Protein AF-A0A0F9CY94-F1 (afdb_monomer_lite)

Secondary structure (DSSP, 8-state):
-EEESSHHHIIIIIIHHHHHHHHHTT--EEEE--TTS---EEEETTS-EEEEEESTTGGGTSSS-BSEEEETTGGGS-HHHHHHHHTTB--GGGTT--EEEE-----BTTSHHHHH--SSEEEEEEEEETTEEEEEEEEE----GGG-TT--HHHHHHHHHHS-HHHHHHHHH---B---S-S-S-TT--HHHHEE-PPPPSSPEEEEEE--SS--EEEEEEEEE-TT--EEEEEEEEEE-SS--HHHHHHHHHHHHHHHSHHHHHT--------PPP-----PPP---------------------EEEEE---------

InterPro domains:
  IPR027417 P-loop containing nucleoside triphosphate hydrolase [G3DSA:3.40.50.300] (1-176)
  IPR035412 Phage terminase large subunit, N-terminal [PF04466] (41-162)

Foldseek 3Di:
DEEEADDVVCCVPPQVVVVVVCVVVVADWDFDDDPVRGRQWIAHPVRDIDGYDYCPCVVVPLPAADLEYEYEQCQVPDVVSVVSNLVRQDDPVNVVRRDYYYHHQQEACPGPVCVVDVDFAKDWDWDQDPNDTDIDIDGHDADFPVNDPPDDPVNLVVLPVPDDPQSSCSRGVVHHHDDPPDDVVPPVDDCVVWKDQDDDDLEDKDWDWDDDQAKTKIWIWDWDADPVRFIWIFTNDMDIDGNDDPVVVVVVVVVCCCVVPVSSVVSDDPPPPPDPDDDDDDDDDDDDDDDDDDDDDDDDDDDDDDMGTIDGDGDDDDDDD

Organism: NCBI:txid412755

Structure (mmCIF, N/CA/C/O backbone):
data_AF-A0A0F9CY94-F1
#
_entry.id   AF-A0A0F9CY94-F1
#
loop_
_atom_site.group_PDB
_atom_site.id
_atom_site.type_symbol
_atom_site.label_atom_id
_atom_site.label_alt_id
_atom_site.label_comp_id
_atom_site.label_asym_id
_atom_site.label_entity_id
_atom_site.label_seq_id
_atom_site.pdbx_PDB_ins_code
_atom_site.Cartn_x
_atom_site.Cartn_y
_atom_site.Cartn_z
_atom_site.occupancy
_atom_site.B_iso_or_equiv
_atom_site.auth_seq_id
_atom_site.auth_comp_id
_atom_site.auth_asym_id
_atom_site.auth_atom_id
_atom_site.pdbx_PDB_model_num
ATOM 1 N N . ILE A 1 1 ? -14.244 -3.338 11.186 1.00 95.25 1 ILE A N 1
ATOM 2 C CA . ILE A 1 1 ? -13.917 -3.926 9.861 1.00 95.25 1 ILE A CA 1
ATOM 3 C C . ILE A 1 1 ? -12.404 -3.971 9.702 1.00 95.25 1 ILE A C 1
ATOM 5 O O . ILE A 1 1 ? -11.751 -3.025 10.122 1.00 95.25 1 ILE A O 1
ATOM 9 N N . ILE A 1 2 ? -11.859 -5.057 9.162 1.00 96.81 2 ILE A N 1
ATOM 10 C CA . ILE A 1 2 ? -10.428 -5.241 8.890 1.00 96.81 2 ILE A CA 1
ATOM 11 C C . ILE A 1 2 ? -10.254 -5.377 7.377 1.00 96.81 2 ILE A C 1
ATOM 13 O O . ILE A 1 2 ? -11.030 -6.080 6.725 1.00 96.81 2 ILE A O 1
ATOM 17 N N . LEU A 1 3 ? -9.289 -4.645 6.826 1.00 96.00 3 LEU A N 1
ATOM 18 C CA . LEU A 1 3 ? -9.125 -4.439 5.392 1.00 96.00 3 LEU A CA 1
ATOM 19 C C . LEU A 1 3 ? -7.683 -4.683 4.955 1.00 96.00 3 LEU A C 1
ATOM 21 O O . LEU A 1 3 ? -6.759 -4.259 5.642 1.00 96.00 3 LEU A O 1
ATOM 25 N N . ARG A 1 4 ? -7.511 -5.293 3.780 1.00 95.38 4 ARG A N 1
ATOM 26 C CA . ARG A 1 4 ? -6.229 -5.416 3.061 1.00 95.38 4 ARG A CA 1
ATOM 27 C C . ARG A 1 4 ? -6.485 -5.396 1.552 1.00 95.38 4 ARG A C 1
ATOM 29 O O . ARG A 1 4 ? -7.614 -5.626 1.114 1.00 95.38 4 ARG A O 1
ATOM 36 N N . ARG A 1 5 ? -5.457 -5.149 0.734 1.00 94.06 5 ARG A N 1
ATOM 37 C CA . ARG A 1 5 ? -5.646 -4.904 -0.706 1.00 94.06 5 ARG A CA 1
ATOM 38 C C . ARG A 1 5 ? -6.326 -6.022 -1.487 1.00 94.06 5 ARG A C 1
ATOM 40 O O . ARG A 1 5 ? -7.024 -5.765 -2.464 1.00 94.06 5 ARG A O 1
ATOM 47 N N . SER A 1 6 ? -6.124 -7.271 -1.092 1.00 93.69 6 SER A N 1
ATOM 48 C CA . SER A 1 6 ? -6.718 -8.422 -1.771 1.00 93.69 6 SER A CA 1
ATOM 49 C C . SER A 1 6 ? -7.053 -9.525 -0.785 1.00 93.69 6 SER A C 1
ATOM 51 O O . SER A 1 6 ? -6.271 -9.734 0.143 1.00 93.69 6 SER A O 1
ATOM 53 N N . LEU A 1 7 ? -8.121 -10.275 -1.053 1.00 92.12 7 LEU A N 1
ATOM 54 C CA . LEU A 1 7 ? -8.547 -11.400 -0.215 1.00 92.12 7 LEU A CA 1
ATOM 55 C C . LEU A 1 7 ? -7.449 -12.448 0.035 1.00 92.12 7 LEU A C 1
ATOM 57 O O . LEU A 1 7 ? -7.224 -12.744 1.202 1.00 92.12 7 LEU A O 1
ATOM 61 N N . PRO A 1 8 ? -6.682 -12.936 -0.966 1.00 93.69 8 PRO A N 1
ATOM 62 C CA . PRO A 1 8 ? -5.626 -13.918 -0.696 1.00 93.69 8 PRO A CA 1
ATOM 63 C C . PRO A 1 8 ? -4.589 -13.408 0.311 1.00 93.69 8 PRO A C 1
ATOM 65 O O . PRO A 1 8 ? -4.299 -14.067 1.300 1.00 93.69 8 PRO A O 1
ATOM 68 N N . LYS A 1 9 ? -4.115 -12.167 0.126 1.00 93.88 9 LYS A N 1
ATOM 69 C CA . LYS A 1 9 ? -3.213 -11.530 1.093 1.00 93.88 9 LYS A CA 1
ATOM 70 C C . LYS A 1 9 ? -3.855 -11.404 2.477 1.00 93.88 9 LYS A C 1
ATOM 72 O O . LYS A 1 9 ? -3.163 -11.600 3.458 1.00 93.88 9 LYS A O 1
ATOM 77 N N . LEU A 1 10 ? -5.140 -11.046 2.561 1.00 94.38 10 LEU A N 1
ATOM 78 C CA . LEU A 1 10 ? -5.852 -10.914 3.835 1.00 94.38 10 LEU A CA 1
ATOM 79 C C . LEU A 1 10 ? -5.901 -12.242 4.597 1.00 94.38 10 LEU A C 1
ATOM 81 O O . LEU A 1 10 ? -5.603 -12.249 5.790 1.00 94.38 10 LEU A O 1
ATOM 85 N N . HIS A 1 11 ? -6.220 -13.333 3.898 1.00 94.19 11 HIS A N 1
ATOM 86 C CA . HIS A 1 11 ? -6.274 -14.680 4.459 1.00 94.19 11 HIS A CA 1
ATOM 87 C C . HIS A 1 11 ? -4.897 -15.120 4.970 1.00 94.19 11 HIS A C 1
ATOM 89 O O . HIS A 1 11 ? -4.758 -15.492 6.134 1.00 94.19 11 HIS A O 1
ATOM 95 N N . ASP A 1 12 ? -3.863 -15.009 4.130 1.00 92.62 12 ASP A N 1
ATOM 96 C CA . ASP A 1 12 ? -2.538 -15.572 4.412 1.00 92.62 12 ASP A CA 1
ATOM 97 C C . ASP A 1 12 ? -1.808 -14.879 5.573 1.00 92.62 12 ASP A C 1
ATOM 99 O O . ASP A 1 12 ? -1.014 -15.517 6.280 1.00 92.62 12 ASP A O 1
ATOM 103 N N . SER A 1 13 ? -2.076 -13.588 5.791 1.00 92.75 13 SER A N 1
ATOM 104 C CA . SER A 1 13 ? -1.417 -12.792 6.828 1.00 92.75 13 SER A CA 1
ATOM 105 C C . SER A 1 13 ? -2.340 -12.437 7.990 1.00 92.75 13 SER A C 1
ATOM 107 O O . SER A 1 13 ? -2.139 -12.906 9.104 1.00 92.75 13 SER A O 1
ATOM 109 N N . THR A 1 14 ? -3.333 -11.582 7.763 1.00 95.00 14 THR A N 1
ATOM 110 C CA . THR A 1 14 ? -4.007 -10.851 8.838 1.00 95.00 14 THR A CA 1
ATOM 111 C C . THR A 1 14 ? -5.088 -11.706 9.470 1.00 95.00 14 THR A C 1
ATOM 113 O O . THR A 1 14 ? -5.137 -11.822 10.687 1.00 95.00 14 THR A O 1
ATOM 116 N N . GLU A 1 15 ? -5.949 -12.308 8.651 1.00 94.94 15 GLU A N 1
ATOM 117 C CA . GLU A 1 15 ? -7.097 -13.086 9.114 1.00 94.94 15 GLU A CA 1
ATOM 118 C C . GLU A 1 15 ? -6.647 -14.384 9.783 1.00 94.94 15 GLU A C 1
ATOM 120 O O . GLU A 1 15 ? -7.054 -14.644 10.911 1.00 94.94 15 GLU A O 1
ATOM 125 N N . ARG A 1 16 ? -5.720 -15.136 9.174 1.00 94.69 16 ARG A N 1
ATOM 126 C CA . ARG A 1 16 ? -5.162 -16.355 9.781 1.00 94.69 16 ARG A CA 1
ATOM 127 C C . ARG A 1 16 ? -4.534 -16.099 11.153 1.00 94.69 16 ARG A C 1
ATOM 129 O O . ARG A 1 16 ? -4.876 -16.790 12.106 1.00 94.69 16 ARG A O 1
ATOM 136 N N . ILE A 1 17 ? -3.649 -15.103 11.268 1.00 94.81 17 ILE A N 1
ATOM 137 C CA . ILE A 1 17 ? -2.997 -14.781 12.550 1.00 94.81 17 ILE A CA 1
ATOM 138 C C . ILE A 1 17 ? -4.029 -14.269 13.560 1.00 94.81 17 ILE A C 1
ATOM 140 O O . ILE A 1 17 ? -3.960 -14.612 14.738 1.00 94.81 17 ILE A O 1
ATOM 144 N N . PHE A 1 18 ? -5.007 -13.473 13.117 1.00 94.94 18 PHE A N 1
ATOM 145 C CA . PHE A 1 18 ? -6.071 -12.982 13.989 1.00 94.94 18 PHE A CA 1
ATOM 146 C C . PHE A 1 18 ? -6.882 -14.132 14.598 1.00 94.94 18 PHE A C 1
ATOM 148 O O . PHE A 1 18 ? -7.126 -14.123 15.803 1.00 94.94 18 PHE A O 1
ATOM 155 N N . LEU A 1 19 ? -7.271 -15.122 13.790 1.00 93.62 19 LEU A N 1
ATOM 156 C CA . LEU A 1 19 ? -8.006 -16.302 14.254 1.00 93.62 19 LEU A CA 1
ATOM 157 C C . LEU A 1 19 ? -7.163 -17.152 15.207 1.00 93.62 19 LEU A C 1
ATOM 159 O O . LEU A 1 19 ? -7.646 -17.504 16.274 1.00 93.62 19 LEU A O 1
ATOM 163 N N . GLU A 1 20 ? -5.889 -17.394 14.883 1.00 94.25 20 GLU A N 1
ATOM 164 C CA . GLU A 1 20 ? -4.961 -18.134 15.751 1.00 94.25 20 GLU A CA 1
ATOM 165 C C . GLU A 1 20 ? -4.820 -17.472 17.132 1.00 94.25 20 GLU A C 1
ATOM 167 O O . GLU A 1 20 ? -4.833 -18.145 18.164 1.00 94.25 20 GLU A O 1
ATOM 172 N N . VAL A 1 21 ? -4.710 -16.140 17.172 1.00 94.81 21 VAL A N 1
ATOM 173 C CA . VAL A 1 21 ? -4.652 -15.381 18.430 1.00 94.81 21 VAL A CA 1
ATOM 174 C C . VAL A 1 21 ? -5.977 -15.469 19.187 1.00 94.81 21 VAL A C 1
ATOM 176 O O . VAL A 1 21 ? -5.960 -15.641 20.405 1.00 94.81 21 VAL A O 1
ATOM 179 N N . LEU A 1 22 ? -7.107 -15.372 18.485 1.00 93.25 22 LEU A N 1
ATOM 180 C CA . LEU A 1 22 ? -8.439 -15.421 19.085 1.00 93.25 22 LEU A CA 1
ATOM 181 C C . LEU A 1 22 ? -8.762 -16.801 19.681 1.00 93.25 22 LEU A C 1
ATOM 183 O O . LEU A 1 22 ? -9.344 -16.894 20.761 1.00 93.25 22 LEU A O 1
ATOM 187 N N . GLU A 1 23 ? -8.353 -17.875 19.007 1.00 92.75 23 GLU A N 1
ATOM 188 C CA . GLU A 1 23 ? -8.463 -19.245 19.514 1.00 92.75 23 GLU A CA 1
ATOM 189 C C . GLU A 1 23 ? -7.582 -19.444 20.751 1.00 92.75 23 GLU A C 1
ATOM 191 O O . GLU A 1 23 ? -8.042 -19.959 21.771 1.00 92.75 23 GLU A O 1
ATOM 196 N N . ARG A 1 24 ? -6.329 -18.969 20.706 1.00 95.31 24 ARG A N 1
ATOM 197 C CA . ARG A 1 24 ? -5.401 -19.048 21.847 1.00 95.31 24 ARG A CA 1
ATOM 198 C C . ARG A 1 24 ? -5.849 -18.236 23.055 1.00 95.31 24 ARG A C 1
ATOM 200 O O . ARG A 1 24 ? -5.513 -18.611 24.175 1.00 95.31 24 ARG A O 1
ATOM 207 N N . SER A 1 25 ? -6.574 -17.137 22.855 1.00 95.25 25 SER A N 1
ATOM 208 C CA . SER A 1 25 ? -7.074 -16.324 23.966 1.00 95.25 25 SER A CA 1
ATOM 209 C C . SER A 1 25 ? -8.264 -16.960 24.690 1.00 95.25 25 SER A C 1
ATOM 211 O O . SER A 1 25 ? -8.636 -16.473 25.754 1.00 95.25 25 SER A O 1
ATOM 213 N N . GLY A 1 26 ? -8.863 -18.027 24.144 1.00 93.06 26 GLY A N 1
ATOM 214 C CA . GLY A 1 26 ? -10.033 -18.687 24.733 1.00 93.06 26 GLY A CA 1
ATOM 215 C C . GLY A 1 26 ? -11.307 -17.837 24.683 1.00 93.06 26 GLY A C 1
ATOM 2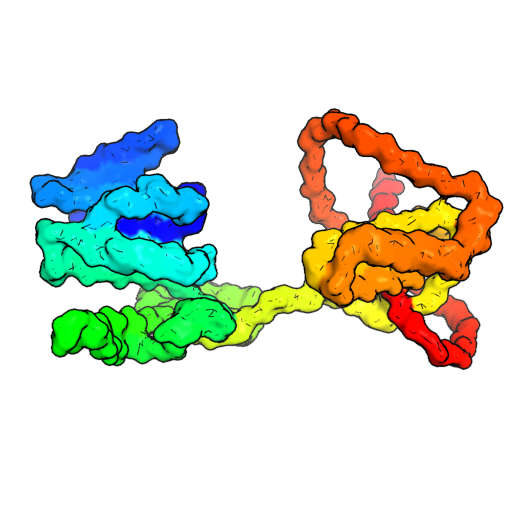16 O O . GLY A 1 26 ? -12.237 -18.068 25.454 1.00 93.06 26 GLY A O 1
ATOM 217 N N . GLU A 1 27 ? -11.345 -16.836 23.802 1.00 91.50 27 GLU A N 1
ATOM 218 C CA . GLU A 1 27 ? -12.503 -15.957 23.647 1.00 91.50 27 GLU A CA 1
ATOM 219 C C . GLU A 1 27 ? -13.660 -16.712 22.985 1.00 91.50 27 GLU A C 1
ATOM 221 O O . GLU A 1 27 ? -13.470 -17.477 22.040 1.00 91.50 27 GLU A O 1
ATOM 226 N N . LEU A 1 28 ? -14.885 -16.471 23.454 1.00 93.62 28 LEU A N 1
ATOM 227 C CA . LEU A 1 28 ? -16.077 -17.094 22.882 1.00 93.62 28 LEU A CA 1
ATOM 228 C C . LEU A 1 28 ? -16.623 -16.240 21.736 1.00 93.62 28 LEU A C 1
ATOM 230 O O . LEU A 1 28 ? -17.094 -15.116 21.939 1.00 93.62 28 LEU A O 1
ATOM 234 N N . PHE A 1 29 ? -16.610 -16.796 20.526 1.00 95.19 29 PHE A N 1
ATOM 235 C CA . PHE A 1 29 ? -17.119 -16.138 19.327 1.00 95.19 29 PHE A CA 1
ATOM 236 C C . PHE A 1 29 ? -17.856 -17.111 18.404 1.00 95.19 29 PHE A C 1
ATOM 238 O O . PHE A 1 29 ? -17.683 -18.325 18.454 1.00 95.19 29 PHE A O 1
ATOM 245 N N . THR A 1 30 ? -18.691 -16.557 17.531 1.00 96.06 30 THR A N 1
ATOM 246 C CA . THR A 1 30 ? -19.278 -17.263 16.392 1.00 96.06 30 THR A CA 1
ATOM 247 C C . THR A 1 30 ? -18.611 -16.776 15.114 1.00 96.06 30 THR A C 1
ATOM 249 O O . THR A 1 30 ? -18.700 -15.592 14.779 1.00 96.06 30 THR A O 1
ATOM 252 N N . ALA A 1 31 ? -17.972 -17.689 14.389 1.00 95.31 31 ALA A N 1
ATOM 253 C CA . ALA A 1 31 ? -17.468 -17.441 13.047 1.00 95.31 31 ALA A CA 1
ATOM 254 C C . ALA A 1 31 ? -18.552 -17.724 12.000 1.00 95.31 31 ALA A C 1
ATOM 256 O O . ALA A 1 31 ? -19.282 -18.710 12.091 1.00 95.31 31 ALA A O 1
ATOM 257 N N . ARG A 1 32 ? -18.668 -16.852 10.996 1.00 93.44 32 ARG A N 1
ATOM 258 C CA . ARG A 1 32 ? -19.505 -17.078 9.815 1.00 93.44 32 ARG A CA 1
ATOM 259 C C . ARG A 1 32 ? -18.640 -17.126 8.573 1.00 93.44 32 ARG A C 1
ATOM 261 O O . ARG A 1 32 ? -18.079 -16.109 8.158 1.00 93.44 32 ARG A O 1
ATOM 268 N N . GLU A 1 33 ? -18.595 -18.308 7.985 1.00 91.81 33 GLU A N 1
ATOM 269 C CA . GLU A 1 33 ? -17.865 -18.567 6.756 1.00 91.81 33 GLU A CA 1
ATOM 270 C C . GLU A 1 33 ? -18.600 -18.037 5.522 1.00 91.81 33 GLU A C 1
ATOM 272 O O . GLU A 1 33 ? -19.829 -17.896 5.502 1.00 91.81 33 GLU A O 1
ATOM 277 N N . MET A 1 34 ? -17.833 -17.732 4.477 1.00 85.62 34 MET A N 1
ATOM 278 C CA . MET A 1 34 ? -18.364 -17.478 3.136 1.00 85.62 34 MET A CA 1
ATOM 279 C C . MET A 1 34 ? -18.110 -18.694 2.236 1.00 85.62 34 MET A C 1
ATOM 281 O O . MET A 1 34 ? -17.646 -19.742 2.673 1.00 85.62 34 MET A O 1
ATOM 285 N N . ARG A 1 35 ? -18.435 -18.570 0.944 1.00 85.75 35 ARG A N 1
ATOM 286 C CA . ARG A 1 35 ? -18.303 -19.660 -0.041 1.00 85.75 35 ARG A CA 1
ATOM 287 C C . ARG A 1 35 ? -16.873 -20.178 -0.228 1.00 85.75 35 ARG A C 1
ATOM 289 O O . ARG A 1 35 ? -16.701 -21.236 -0.815 1.00 85.75 35 ARG A O 1
ATOM 296 N N . ASP A 1 36 ? -15.875 -19.418 0.200 1.00 85.75 36 ASP A N 1
ATOM 297 C CA . ASP A 1 36 ? -14.458 -19.772 0.145 1.00 85.75 36 ASP A CA 1
ATOM 298 C C . ASP A 1 36 ? -13.977 -20.552 1.380 1.00 85.75 36 ASP A C 1
ATOM 300 O O . ASP A 1 36 ? -12.804 -20.912 1.433 1.00 85.75 36 ASP A O 1
ATOM 304 N N . GLY A 1 37 ? -14.859 -20.819 2.350 1.00 88.19 37 GLY A N 1
ATOM 305 C CA . GLY A 1 37 ? -14.534 -21.548 3.578 1.00 88.19 37 GLY A CA 1
ATOM 306 C C . GLY A 1 37 ? -13.765 -20.724 4.614 1.00 88.19 37 GLY A C 1
ATOM 307 O O . GLY A 1 37 ? -13.283 -21.289 5.587 1.00 88.19 37 GLY A O 1
ATOM 308 N N . TRP A 1 38 ? -13.633 -19.404 4.421 1.00 90.00 38 TRP A N 1
ATOM 309 C CA . TRP A 1 38 ? -12.963 -18.518 5.379 1.00 90.00 38 TRP A CA 1
ATOM 310 C C . TRP A 1 38 ? -13.972 -17.773 6.263 1.00 90.00 38 TRP A C 1
ATOM 312 O O . TRP A 1 38 ? -15.028 -17.353 5.768 1.00 90.00 38 TRP A O 1
ATOM 322 N N . PRO A 1 39 ? -13.689 -17.578 7.564 1.00 90.19 39 PRO A N 1
ATOM 323 C CA . PRO A 1 39 ? -14.587 -16.910 8.499 1.00 90.19 39 PRO A CA 1
ATOM 324 C C . PRO A 1 39 ? -14.523 -15.380 8.369 1.00 90.19 39 PRO A C 1
ATOM 326 O O . PRO A 1 39 ? -14.058 -14.652 9.244 1.00 90.19 39 PRO A O 1
ATOM 329 N N . HIS A 1 40 ? -15.141 -14.865 7.307 1.00 92.12 40 HIS A N 1
ATOM 330 C CA . HIS A 1 40 ? -15.189 -13.432 6.989 1.00 92.12 40 HIS A CA 1
ATOM 331 C C . HIS A 1 40 ? -15.923 -12.552 8.010 1.00 92.12 40 HIS A C 1
ATOM 333 O O . HIS A 1 40 ? -15.932 -11.320 7.866 1.00 92.12 40 HIS A O 1
ATOM 339 N N . ARG A 1 41 ? -16.614 -13.150 8.984 1.00 95.00 41 ARG A N 1
ATOM 340 C CA . ARG A 1 41 ? -17.335 -12.457 10.057 1.00 95.00 41 ARG A CA 1
ATOM 341 C C . ARG A 1 41 ? -17.156 -13.176 11.390 1.00 95.00 41 ARG A C 1
ATOM 343 O O . ARG A 1 41 ? -17.447 -14.362 11.490 1.00 95.00 41 ARG A O 1
ATOM 350 N N . ILE A 1 42 ? -16.772 -12.420 12.414 1.00 96.50 42 ILE A N 1
ATOM 351 C CA . ILE A 1 42 ? -16.635 -12.869 13.804 1.00 96.50 42 ILE A CA 1
ATOM 352 C C . ILE A 1 42 ? -17.621 -12.085 14.659 1.00 96.50 42 ILE A C 1
ATOM 354 O O . ILE A 1 42 ? -17.627 -10.853 14.625 1.00 96.50 42 ILE A O 1
ATOM 358 N N . ILE A 1 43 ? -18.459 -12.794 15.410 1.00 96.62 43 ILE A N 1
ATOM 359 C CA . ILE A 1 43 ? -19.526 -12.220 16.230 1.00 96.62 43 ILE A CA 1
ATOM 360 C C . ILE A 1 43 ? -19.311 -12.640 17.682 1.00 96.62 43 ILE A C 1
ATOM 362 O O . ILE A 1 43 ? -19.281 -13.830 17.990 1.00 96.62 43 ILE A O 1
ATOM 366 N N . TYR A 1 44 ? -19.197 -11.664 18.575 1.00 95.81 44 TYR A N 1
ATOM 367 C CA . TYR A 1 44 ? -19.094 -11.898 20.015 1.00 95.81 44 TYR A CA 1
ATOM 368 C C . TYR A 1 44 ? -20.479 -11.960 20.665 1.00 95.81 44 TYR A C 1
ATOM 370 O O . TYR A 1 44 ? -21.438 -11.366 20.164 1.00 95.81 44 TYR A O 1
ATOM 378 N N . GLY A 1 45 ? -20.576 -12.599 21.836 1.00 92.75 45 GLY A N 1
ATOM 379 C CA . GLY A 1 45 ? -21.834 -12.709 22.593 1.00 92.75 45 GLY A CA 1
ATOM 380 C C . GLY A 1 45 ? -22.462 -11.361 22.981 1.00 92.75 45 GLY A C 1
ATOM 381 O O . GLY A 1 45 ? -23.671 -11.270 23.167 1.00 92.75 45 GLY A O 1
ATOM 382 N N . ASN A 1 46 ? -21.668 -10.285 23.024 1.00 91.88 46 ASN A N 1
ATOM 383 C CA . ASN A 1 46 ? -22.146 -8.918 23.260 1.00 91.88 46 ASN A CA 1
ATOM 384 C C . ASN A 1 46 ? -22.678 -8.206 21.993 1.00 91.88 46 ASN A C 1
ATOM 386 O O . ASN A 1 46 ? -22.981 -7.013 22.036 1.00 91.88 46 ASN A O 1
ATOM 390 N N . GLY A 1 47 ? -22.745 -8.898 20.849 1.00 91.50 47 GLY A N 1
ATOM 391 C CA . GLY A 1 47 ? -23.199 -8.349 19.568 1.00 91.50 47 GLY A CA 1
ATOM 392 C C . GLY A 1 47 ? -22.174 -7.473 18.836 1.00 91.50 47 GLY A C 1
ATOM 393 O O . GLY A 1 47 ? -22.520 -6.827 17.834 1.00 91.50 47 GLY A O 1
ATOM 394 N N . SER A 1 48 ? -20.928 -7.418 19.320 1.00 93.19 48 SER A N 1
ATOM 395 C CA . SER A 1 48 ? -19.807 -6.835 18.577 1.00 93.19 48 SER A CA 1
ATOM 396 C C . SER A 1 48 ? -19.455 -7.727 17.399 1.00 93.19 48 SER A C 1
ATOM 398 O O . SER A 1 48 ? -19.468 -8.951 17.507 1.00 93.19 48 SER A O 1
ATOM 400 N N . GLU A 1 49 ? -19.130 -7.101 16.274 1.00 95.44 49 GLU A N 1
ATOM 401 C CA . GLU A 1 49 ? -18.860 -7.814 15.035 1.00 95.44 49 GLU A CA 1
ATOM 402 C C . GLU A 1 49 ? -17.598 -7.287 14.353 1.00 95.44 49 GLU A C 1
ATOM 404 O O . GLU A 1 49 ? -17.406 -6.075 14.191 1.00 95.44 49 GLU A O 1
ATOM 409 N N . ILE A 1 50 ? -16.767 -8.222 13.905 1.00 96.19 50 ILE A N 1
ATOM 410 C CA . ILE A 1 50 ? -15.608 -7.983 13.053 1.00 96.19 50 ILE A CA 1
ATOM 411 C C . ILE A 1 50 ? -15.919 -8.583 11.687 1.00 96.19 50 ILE A C 1
ATOM 413 O O . ILE A 1 50 ? -16.416 -9.696 11.587 1.00 96.19 50 ILE A O 1
ATOM 417 N N . ALA A 1 51 ? -15.632 -7.829 10.631 1.00 95.38 51 ALA A N 1
ATOM 418 C CA . ALA A 1 51 ? -15.754 -8.296 9.259 1.00 95.38 51 ALA A CA 1
ATOM 419 C C . ALA A 1 51 ? -14.424 -8.087 8.538 1.00 95.38 51 ALA A C 1
ATOM 421 O O . ALA A 1 51 ? -13.840 -7.004 8.666 1.00 95.38 51 ALA A O 1
ATOM 422 N N . PHE A 1 52 ? -14.002 -9.089 7.772 1.00 95.62 52 PHE A N 1
ATOM 423 C CA . PHE A 1 52 ? -12.816 -9.084 6.917 1.00 95.62 52 PHE A CA 1
ATOM 424 C C . PHE A 1 52 ? -13.226 -8.771 5.478 1.00 95.62 52 PHE A C 1
ATOM 426 O O . PHE A 1 52 ? -14.211 -9.320 4.977 1.00 95.62 52 PHE A O 1
ATOM 433 N N . ARG A 1 53 ? -12.563 -7.814 4.820 1.00 93.81 53 ARG A N 1
ATOM 434 C CA . ARG A 1 53 ? -12.893 -7.403 3.443 1.00 93.81 53 ARG A CA 1
ATOM 435 C C . ARG A 1 53 ? -11.642 -6.984 2.673 1.00 93.81 53 ARG A C 1
ATOM 437 O O . ARG A 1 53 ? -10.700 -6.450 3.247 1.00 93.81 53 ARG A O 1
ATOM 444 N N . GLU A 1 54 ? -11.659 -7.162 1.355 1.00 93.88 54 GLU A N 1
ATOM 445 C CA . GLU A 1 54 ? -10.649 -6.561 0.479 1.00 93.88 54 GLU A CA 1
ATOM 446 C C . GLU A 1 54 ? -11.052 -5.164 0.001 1.00 93.88 54 GLU A C 1
ATOM 448 O O . GLU A 1 54 ? -12.237 -4.846 -0.086 1.00 93.88 54 GLU A O 1
ATOM 453 N N . THR A 1 55 ? -10.070 -4.338 -0.357 1.00 93.44 55 THR A N 1
ATOM 454 C CA . THR A 1 55 ? -10.286 -2.948 -0.803 1.00 93.44 55 THR A CA 1
ATOM 455 C C . THR A 1 55 ? -10.404 -2.784 -2.321 1.00 93.44 55 THR A C 1
ATOM 457 O O . THR A 1 55 ? -10.792 -1.711 -2.782 1.00 93.44 55 THR A O 1
ATOM 460 N N . LYS A 1 56 ? -10.121 -3.831 -3.114 1.00 88.56 56 LYS A N 1
ATOM 461 C CA . LYS A 1 56 ? -10.239 -3.807 -4.588 1.00 88.56 56 LYS A CA 1
ATOM 462 C C . LYS A 1 56 ? -11.607 -3.331 -5.074 1.00 88.56 56 LYS A C 1
ATOM 464 O O . LYS A 1 56 ? -11.677 -2.594 -6.053 1.00 88.56 56 LYS A O 1
ATOM 469 N N . ASP A 1 57 ? -12.671 -3.725 -4.380 1.00 84.12 57 ASP A N 1
ATOM 470 C CA . ASP A 1 57 ? -14.036 -3.278 -4.647 1.00 84.12 57 ASP A CA 1
ATOM 471 C C . ASP A 1 57 ? -14.582 -2.497 -3.445 1.00 84.12 57 ASP A C 1
ATOM 473 O O . ASP A 1 57 ? -15.320 -3.013 -2.600 1.00 84.12 57 ASP A O 1
ATOM 477 N N . LEU A 1 58 ? -14.201 -1.216 -3.377 1.00 80.31 58 LEU A N 1
ATOM 478 C CA . LEU A 1 58 ? -14.661 -0.291 -2.338 1.00 80.31 58 LEU A CA 1
ATOM 479 C C . LEU A 1 58 ? -16.197 -0.218 -2.258 1.00 80.31 58 LEU A C 1
ATOM 481 O O . LEU A 1 58 ? -16.747 0.001 -1.179 1.00 80.31 58 LEU A O 1
ATOM 485 N N . GLY A 1 59 ? -16.913 -0.415 -3.372 1.00 81.69 59 GLY A N 1
ATOM 486 C CA . GLY A 1 59 ? -18.372 -0.292 -3.422 1.00 81.69 59 GLY A CA 1
ATOM 487 C C . GLY A 1 59 ? -19.085 -1.228 -2.444 1.00 81.69 59 GLY A C 1
ATOM 488 O O . GLY A 1 59 ? -20.077 -0.840 -1.823 1.00 81.69 59 GLY A O 1
ATOM 489 N N . ARG A 1 60 ? -18.529 -2.424 -2.220 1.00 79.88 60 ARG A N 1
ATOM 490 C CA . ARG A 1 60 ? -19.149 -3.477 -1.396 1.00 79.88 60 ARG A CA 1
ATOM 491 C C . ARG A 1 60 ? -19.230 -3.162 0.090 1.00 79.88 60 ARG A C 1
ATOM 493 O O . ARG A 1 60 ? -20.093 -3.706 0.774 1.00 79.88 60 ARG A O 1
ATOM 500 N N . PHE A 1 61 ? -18.340 -2.323 0.613 1.00 82.19 61 PHE A N 1
ATOM 501 C CA . PHE A 1 61 ? -18.244 -2.080 2.056 1.00 82.19 61 PHE A CA 1
ATOM 502 C C . PHE A 1 61 ? -18.355 -0.605 2.439 1.00 82.19 61 PHE A C 1
ATOM 504 O O . PHE A 1 61 ? -18.221 -0.266 3.613 1.00 82.19 61 PHE A O 1
ATOM 511 N N . LEU A 1 62 ? -18.661 0.284 1.494 1.00 86.06 62 LEU A N 1
ATOM 512 C CA . LEU A 1 62 ? -18.979 1.674 1.818 1.00 86.06 62 LEU A CA 1
ATOM 513 C C . LEU A 1 62 ? -20.440 1.877 2.235 1.00 86.06 62 LEU A C 1
ATOM 515 O O . LEU A 1 62 ? -20.749 2.913 2.804 1.00 86.06 62 LEU A O 1
ATOM 519 N N . GLY A 1 63 ? -21.347 0.927 2.008 1.00 87.31 63 GLY A N 1
ATOM 520 C CA . GLY A 1 63 ? -22.731 1.031 2.496 1.00 87.31 63 GLY A CA 1
ATOM 521 C C . GLY A 1 63 ? -22.841 1.118 4.030 1.00 87.31 63 GLY A C 1
ATOM 522 O O . GLY A 1 63 ? -23.441 2.075 4.526 1.00 87.31 63 GLY A O 1
ATOM 523 N N . PRO A 1 64 ? -22.248 0.169 4.781 1.00 91.94 64 PRO A N 1
ATOM 524 C CA . PRO A 1 64 ? -22.389 0.097 6.235 1.00 91.94 64 PRO A CA 1
ATOM 525 C C . PRO A 1 64 ? -21.705 1.229 7.014 1.00 91.94 64 PRO A C 1
ATOM 527 O O . PRO A 1 64 ? -20.817 1.928 6.521 1.00 91.94 64 PRO A O 1
ATOM 530 N N . GLU A 1 65 ? -22.102 1.359 8.280 1.00 95.12 65 GLU A N 1
ATOM 531 C CA . GLU A 1 65 ? -21.481 2.244 9.267 1.00 95.12 65 GLU A CA 1
ATOM 532 C C . GLU A 1 65 ? -20.572 1.449 10.201 1.00 95.12 65 GLU A C 1
ATOM 534 O O . GLU A 1 65 ? -20.916 0.351 10.645 1.00 95.12 65 GLU A O 1
ATOM 539 N N . TYR A 1 66 ? -19.421 2.021 10.540 1.00 96.12 66 TYR A N 1
ATOM 540 C CA . TYR A 1 66 ? -18.416 1.358 11.358 1.00 96.12 66 TYR A CA 1
ATOM 541 C C . TYR A 1 66 ? -18.174 2.113 12.660 1.00 96.12 66 TYR A C 1
ATOM 543 O O . TYR A 1 66 ? -18.176 3.343 12.703 1.00 96.12 66 TYR A O 1
ATOM 551 N N . GLY A 1 67 ? -17.971 1.350 13.734 1.00 96.94 67 GLY A N 1
ATOM 552 C CA . GLY A 1 67 ? -17.420 1.870 14.985 1.00 96.94 67 GLY A CA 1
ATOM 553 C C . GLY A 1 67 ? -15.896 1.912 14.955 1.00 96.94 67 GLY A C 1
ATOM 554 O O . GLY A 1 67 ? -15.278 2.787 15.546 1.00 96.94 67 GLY A O 1
ATOM 555 N N . TRP A 1 68 ? -15.289 0.978 14.226 1.00 97.31 68 TRP A N 1
ATOM 556 C CA . TRP A 1 68 ? -13.847 0.835 14.146 1.00 97.31 68 TRP A CA 1
ATOM 557 C C . TRP A 1 68 ? -13.427 0.233 12.805 1.00 97.31 68 TRP A C 1
ATOM 559 O O . TRP A 1 68 ? -14.107 -0.667 12.285 1.00 97.31 68 TRP A O 1
ATOM 569 N N . TYR A 1 69 ? -12.306 0.698 12.256 1.00 97.25 69 TYR A N 1
ATOM 570 C CA . TYR A 1 69 ? -11.667 0.059 11.107 1.00 97.25 69 TYR A CA 1
ATOM 571 C C . TYR A 1 69 ? -10.163 -0.133 11.310 1.00 97.25 69 TYR A C 1
ATOM 573 O O . TYR A 1 69 ? -9.519 0.670 11.983 1.00 97.25 69 TYR A O 1
ATOM 581 N N . LEU A 1 70 ? -9.621 -1.150 10.643 1.00 97.75 70 LEU A N 1
ATOM 582 C CA . LEU A 1 70 ? -8.195 -1.368 10.432 1.00 97.75 70 LEU A CA 1
ATOM 583 C C . LEU A 1 70 ? -7.912 -1.525 8.944 1.00 97.75 70 LEU A C 1
ATOM 585 O O . LEU A 1 70 ? -8.613 -2.273 8.264 1.00 97.75 70 LEU A O 1
ATOM 589 N N . ILE A 1 71 ? -6.877 -0.841 8.469 1.00 97.56 71 ILE A N 1
ATOM 590 C CA . ILE A 1 71 ? -6.246 -1.102 7.176 1.00 97.56 71 ILE A CA 1
ATOM 591 C C . ILE A 1 71 ? -4.875 -1.704 7.460 1.00 97.56 71 ILE A C 1
ATOM 593 O O . ILE A 1 71 ? -4.024 -1.023 8.032 1.00 97.56 71 ILE A O 1
ATOM 597 N N . ASP A 1 72 ? -4.678 -2.958 7.084 1.00 97.69 72 ASP A N 1
ATOM 598 C CA . ASP A 1 72 ? -3.383 -3.621 7.160 1.00 97.69 72 ASP A CA 1
ATOM 599 C C . ASP A 1 72 ? -2.601 -3.441 5.850 1.00 97.69 72 ASP A C 1
ATOM 601 O O . ASP A 1 72 ? -3.200 -3.358 4.775 1.00 97.69 72 ASP A O 1
ATOM 605 N N . GLU A 1 73 ? -1.273 -3.345 5.947 1.00 96.31 73 GLU A N 1
ATOM 606 C CA . GLU A 1 73 ? -0.373 -2.917 4.857 1.00 96.31 73 GLU A CA 1
ATOM 607 C C . GLU A 1 73 ? -0.864 -1.656 4.132 1.00 96.31 73 GLU A C 1
ATOM 609 O O . GLU A 1 73 ? -0.964 -1.601 2.902 1.00 96.31 73 GLU A O 1
ATOM 614 N N . ALA A 1 74 ? -1.199 -0.614 4.890 1.00 96.94 74 ALA A N 1
ATOM 615 C CA . ALA A 1 74 ? -1.805 0.596 4.347 1.00 96.94 74 ALA A CA 1
ATOM 616 C C . ALA A 1 74 ? -0.933 1.321 3.300 1.00 96.94 74 ALA A C 1
ATOM 618 O O . ALA A 1 74 ? -1.461 2.141 2.547 1.00 96.94 74 ALA A O 1
ATOM 619 N N . GLN A 1 75 ? 0.370 1.027 3.202 1.00 95.19 75 GLN A N 1
ATOM 620 C CA . GLN A 1 75 ? 1.218 1.508 2.108 1.00 95.19 75 GLN A CA 1
ATOM 621 C C . GLN A 1 75 ? 0.830 0.959 0.730 1.00 95.19 75 GLN A C 1
ATOM 623 O O . GLN A 1 75 ? 1.178 1.556 -0.284 1.00 95.19 75 GLN A O 1
ATOM 628 N N . GLU A 1 76 ? 0.113 -0.163 0.666 1.00 95.06 76 GLU A N 1
ATOM 629 C CA . GLU A 1 76 ? -0.424 -0.678 -0.593 1.00 95.06 76 GLU A CA 1
ATOM 630 C C . GLU A 1 76 ? -1.733 0.020 -0.991 1.00 95.06 76 GLU A C 1
ATOM 632 O O . GLU A 1 76 ? -2.188 -0.131 -2.124 1.00 95.06 76 GLU A O 1
ATOM 637 N N . GLU A 1 77 ? -2.356 0.779 -0.091 1.00 95.81 77 GLU A N 1
ATOM 638 C CA . GLU A 1 77 ? -3.670 1.375 -0.306 1.00 95.81 77 GLU A CA 1
ATOM 639 C C . GLU A 1 77 ? -3.591 2.815 -0.828 1.00 95.81 77 GLU A C 1
ATOM 641 O O . GLU A 1 77 ? -2.779 3.621 -0.357 1.00 95.81 77 GLU A O 1
ATOM 646 N N . PRO A 1 78 ? -4.480 3.212 -1.758 1.00 94.56 78 PRO A N 1
ATOM 647 C CA . PRO A 1 78 ? -4.607 4.611 -2.124 1.00 94.56 78 PRO A CA 1
ATOM 648 C C . PRO A 1 78 ? -5.164 5.422 -0.946 1.00 94.56 78 PRO A C 1
ATOM 650 O O . PRO A 1 78 ? -6.044 4.974 -0.209 1.00 94.56 78 PRO A O 1
ATOM 653 N N . GLN A 1 79 ? -4.724 6.678 -0.818 1.00 95.69 79 GLN A N 1
ATOM 654 C CA . GLN A 1 79 ? -5.198 7.602 0.227 1.00 95.69 79 GLN A CA 1
ATOM 655 C C . GLN A 1 79 ? -6.731 7.746 0.256 1.00 95.69 79 GLN A C 1
ATOM 657 O O . GLN A 1 79 ? -7.329 8.008 1.301 1.00 95.69 79 GLN A O 1
ATOM 662 N N . ASP A 1 80 ? -7.374 7.590 -0.901 1.00 94.88 80 ASP A N 1
ATOM 663 C CA . ASP A 1 80 ? -8.824 7.653 -1.048 1.00 94.88 80 ASP A CA 1
ATOM 664 C C . ASP A 1 80 ? -9.554 6.562 -0.241 1.00 94.88 80 ASP A C 1
ATOM 666 O O . ASP A 1 80 ? -10.583 6.855 0.368 1.00 94.88 80 ASP A O 1
ATOM 670 N N . THR A 1 81 ? -8.988 5.351 -0.122 1.00 94.75 81 THR A N 1
ATOM 671 C CA . THR A 1 81 ? -9.534 4.277 0.730 1.00 94.75 81 THR A CA 1
ATOM 672 C C . THR A 1 81 ? -9.649 4.749 2.183 1.00 94.75 81 THR A C 1
ATOM 674 O O . THR A 1 81 ? -10.727 4.691 2.779 1.00 94.75 81 THR A O 1
ATOM 677 N N . PHE A 1 82 ? -8.565 5.306 2.735 1.00 95.56 82 PHE A N 1
ATOM 678 C CA . PHE A 1 82 ? -8.533 5.859 4.094 1.00 95.56 82 PHE A CA 1
ATOM 679 C C . PHE A 1 82 ? -9.554 6.992 4.288 1.00 95.56 82 PHE A C 1
ATOM 681 O O . PHE A 1 82 ? -10.310 7.006 5.263 1.00 95.56 82 PHE A O 1
ATOM 688 N N . ARG A 1 83 ? -9.630 7.933 3.337 1.00 94.88 83 ARG A N 1
ATOM 689 C CA . ARG A 1 83 ? -10.587 9.053 3.396 1.00 94.88 83 ARG A CA 1
ATOM 690 C C . ARG A 1 83 ? -12.034 8.567 3.390 1.00 94.88 83 ARG A C 1
ATOM 692 O O . ARG A 1 83 ? -12.836 9.025 4.205 1.00 94.88 83 ARG A O 1
ATOM 699 N N . LYS A 1 84 ? -12.361 7.620 2.510 1.00 95.12 84 LYS A N 1
AT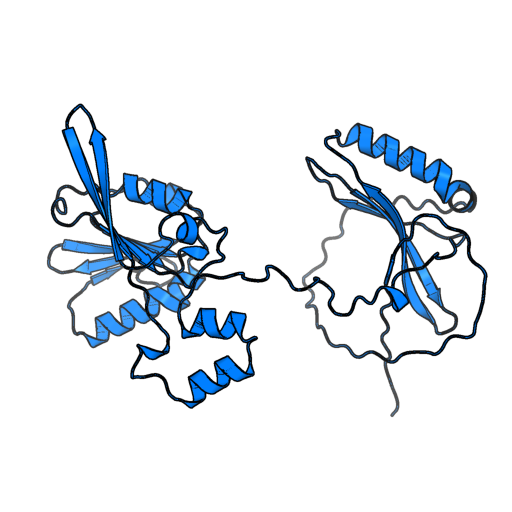OM 700 C CA . LYS A 1 84 ? -13.701 7.035 2.410 1.00 95.12 84 LYS A CA 1
ATOM 701 C C . LYS A 1 84 ? -14.097 6.296 3.686 1.00 95.12 84 LYS A C 1
ATOM 703 O O . LYS A 1 84 ? -15.236 6.444 4.121 1.00 95.12 84 LYS A O 1
ATOM 708 N N . LEU A 1 85 ? -13.172 5.573 4.321 1.00 94.94 85 LEU A N 1
ATOM 709 C CA . LEU A 1 85 ? -13.414 4.880 5.592 1.00 94.94 85 LEU A CA 1
ATOM 710 C C . LEU A 1 85 ? -13.648 5.831 6.764 1.00 94.94 85 LEU A C 1
ATOM 712 O O . LEU A 1 85 ? -14.557 5.592 7.557 1.00 94.94 85 LEU A O 1
ATOM 716 N N . ASN A 1 86 ? -12.909 6.941 6.842 1.00 94.88 86 ASN A N 1
ATOM 717 C CA . ASN A 1 86 ? -13.183 7.981 7.839 1.00 94.88 86 ASN A CA 1
ATOM 718 C C . ASN A 1 86 ? -14.618 8.510 7.732 1.00 94.88 86 ASN A C 1
ATOM 720 O O . ASN A 1 86 ? -15.268 8.720 8.751 1.00 94.88 86 ASN A O 1
ATOM 724 N N . GLY A 1 87 ? -15.155 8.639 6.513 1.00 93.62 87 GLY A N 1
ATOM 725 C CA . GLY A 1 87 ? -16.556 9.010 6.293 1.00 93.62 87 GLY A CA 1
ATOM 726 C C . GLY A 1 87 ? -17.581 7.973 6.778 1.00 93.62 87 GLY A C 1
ATOM 727 O O . GLY A 1 87 ? -18.768 8.288 6.877 1.00 93.62 87 GLY A O 1
ATOM 728 N N . ARG A 1 88 ? -17.154 6.741 7.083 1.00 94.94 88 ARG A N 1
ATOM 729 C CA . ARG A 1 88 ? -18.004 5.643 7.579 1.00 94.94 88 ARG A CA 1
ATOM 730 C C . ARG A 1 88 ? -17.884 5.411 9.086 1.00 94.94 88 ARG A C 1
ATOM 732 O O . ARG A 1 88 ? -18.666 4.628 9.620 1.00 94.94 88 ARG A O 1
ATOM 739 N N . LEU A 1 89 ? -16.978 6.105 9.778 1.00 95.06 89 LEU A N 1
ATOM 740 C CA . LEU A 1 89 ? -16.877 6.083 11.241 1.00 95.06 89 LEU A CA 1
ATOM 741 C C . LEU A 1 89 ? -17.999 6.904 11.879 1.00 95.06 89 LEU A C 1
ATOM 743 O O . LEU A 1 89 ? -17.816 8.069 12.224 1.00 95.06 89 LEU A O 1
ATOM 747 N N . ARG A 1 90 ? -19.183 6.305 11.999 1.00 95.56 90 ARG A N 1
ATOM 748 C CA . ARG A 1 90 ? -20.376 6.990 12.524 1.00 95.56 90 ARG A CA 1
ATOM 749 C C . ARG A 1 90 ? -21.395 6.073 13.193 1.00 95.56 90 ARG A C 1
ATOM 751 O O . ARG A 1 90 ? -22.516 6.498 13.431 1.00 95.56 90 ARG A O 1
ATOM 758 N N . LEU A 1 91 ? -21.015 4.832 13.497 1.00 95.50 91 LEU A N 1
ATOM 759 C CA . LEU A 1 91 ? -21.918 3.853 14.097 1.00 95.50 91 LEU A CA 1
ATOM 760 C C . LEU A 1 91 ? -22.439 4.354 15.465 1.00 95.50 91 LEU A C 1
ATOM 762 O O . LEU A 1 91 ? -21.636 4.447 16.401 1.00 95.50 91 LEU A O 1
ATOM 766 N N . PRO A 1 92 ? -23.754 4.615 15.635 1.00 94.44 92 PRO A N 1
ATOM 767 C CA . PRO A 1 92 ? -24.282 5.260 16.843 1.00 94.44 92 PRO A CA 1
ATOM 768 C C . PRO A 1 92 ? -23.981 4.495 18.136 1.00 94.44 92 PRO A C 1
ATOM 770 O O . PRO A 1 92 ? -23.541 5.085 19.122 1.00 94.44 92 PRO A O 1
ATOM 773 N N . ARG A 1 93 ? -24.106 3.159 18.110 1.00 92.88 93 ARG A N 1
ATOM 774 C CA . ARG A 1 93 ? -23.792 2.292 19.264 1.00 92.88 93 ARG A CA 1
ATOM 775 C C . ARG A 1 93 ? -22.320 2.334 19.700 1.00 92.88 93 ARG A C 1
ATOM 777 O O . ARG A 1 93 ? -22.006 1.923 20.808 1.00 92.88 93 ARG A O 1
ATOM 784 N N . ALA A 1 94 ? -21.426 2.844 18.852 1.00 93.06 94 ALA A N 1
ATOM 785 C CA . ALA A 1 94 ? -19.993 2.962 19.111 1.00 93.06 94 ALA A CA 1
ATOM 786 C C . ALA A 1 94 ? -19.518 4.425 19.170 1.00 93.06 94 ALA A C 1
ATOM 788 O O . ALA A 1 94 ? -18.325 4.677 19.024 1.00 93.06 94 ALA A O 1
ATOM 789 N N . ALA A 1 95 ? -20.413 5.397 19.398 1.00 90.31 95 ALA A N 1
ATOM 790 C CA . ALA A 1 95 ? -20.092 6.829 19.332 1.00 90.31 95 ALA A CA 1
ATOM 791 C C . ALA A 1 95 ? -18.889 7.254 20.204 1.00 90.31 95 ALA A C 1
ATOM 793 O O . ALA A 1 95 ? -18.135 8.147 19.825 1.00 90.31 95 ALA A O 1
ATOM 794 N N . LYS A 1 96 ? -18.663 6.587 21.345 1.00 89.94 96 LYS A N 1
ATOM 795 C CA . LYS A 1 96 ? -17.518 6.845 22.244 1.00 89.94 96 LYS A CA 1
ATOM 796 C C . LYS A 1 96 ? -16.200 6.194 21.787 1.00 89.94 96 LYS A C 1
ATOM 798 O O . LYS A 1 96 ? -15.147 6.484 22.349 1.00 89.94 96 LYS A O 1
ATOM 803 N N . PHE A 1 97 ? -16.251 5.327 20.778 1.00 89.56 97 PHE A N 1
ATOM 804 C CA . PHE A 1 97 ? -15.154 4.458 20.346 1.00 89.56 97 PHE A CA 1
ATOM 805 C C . PHE A 1 97 ? -14.838 4.563 18.847 1.00 89.56 97 PHE A C 1
ATOM 807 O O . PHE A 1 97 ? -14.094 3.732 18.335 1.00 89.56 97 PHE A O 1
ATOM 814 N N . LEU A 1 98 ? -15.353 5.589 18.157 1.00 95.75 98 LEU A N 1
ATOM 815 C CA . LEU A 1 98 ? -15.098 5.827 16.734 1.00 95.75 98 LEU A CA 1
ATOM 816 C C . LEU A 1 98 ? -13.602 6.019 16.469 1.00 95.75 98 LEU A C 1
ATOM 818 O O . LEU A 1 98 ? -13.038 7.070 16.786 1.00 95.75 98 LEU A O 1
ATOM 822 N N . ARG A 1 99 ? -12.943 4.997 15.913 1.00 96.75 99 ARG A N 1
ATOM 823 C CA . ARG A 1 99 ? -11.497 5.024 15.650 1.00 96.75 99 ARG A CA 1
ATOM 824 C C . ARG A 1 99 ? -11.141 4.342 14.336 1.00 96.75 99 ARG A C 1
ATOM 826 O O . ARG A 1 99 ? -11.700 3.313 13.974 1.00 96.75 99 ARG A O 1
ATOM 833 N N . GLY A 1 100 ? -10.171 4.928 13.651 1.00 97.06 100 GLY A N 1
ATOM 834 C CA . GLY A 1 100 ? -9.486 4.314 12.526 1.00 97.06 100 GLY A CA 1
ATOM 835 C C . GLY A 1 100 ? -8.089 3.890 12.946 1.00 97.06 100 GLY A C 1
ATOM 836 O O . GLY A 1 100 ? -7.419 4.618 13.682 1.00 97.06 100 GLY A O 1
ATOM 837 N N . MET A 1 101 ? -7.658 2.731 12.474 1.00 97.75 101 MET A N 1
ATOM 838 C CA . MET A 1 101 ? -6.302 2.234 12.636 1.00 97.75 101 MET A CA 1
ATOM 839 C C . MET A 1 101 ? -5.727 1.899 11.265 1.00 97.75 101 MET A C 1
ATOM 841 O O . MET A 1 101 ? -6.426 1.395 10.386 1.00 97.75 101 MET A O 1
ATOM 845 N N . ILE A 1 102 ? -4.448 2.198 11.083 1.00 97.25 102 ILE A N 1
ATOM 846 C CA . ILE A 1 102 ? -3.681 1.758 9.924 1.00 97.25 102 ILE A CA 1
ATOM 847 C C . ILE A 1 102 ? -2.405 1.096 10.435 1.00 97.25 102 ILE A C 1
ATOM 849 O O . ILE A 1 102 ? -1.754 1.631 11.333 1.00 97.25 102 ILE A O 1
ATOM 853 N N . CYS A 1 103 ? -2.075 -0.059 9.873 1.00 96.94 103 CYS A N 1
ATOM 854 C CA . CYS A 1 103 ? -0.802 -0.741 10.059 1.00 96.94 103 CYS A CA 1
ATOM 855 C C . CYS A 1 103 ? -0.056 -0.675 8.731 1.00 96.94 103 CYS A C 1
ATOM 857 O O . CYS A 1 103 ? -0.653 -0.844 7.670 1.00 96.94 103 CYS A O 1
ATOM 859 N N . THR A 1 104 ? 1.229 -0.344 8.767 1.00 95.44 104 THR A N 1
ATOM 860 C CA . THR A 1 104 ? 2.009 -0.105 7.553 1.00 95.44 104 THR A CA 1
ATOM 861 C C . THR A 1 104 ? 3.469 -0.395 7.826 1.00 95.44 104 THR A C 1
ATOM 863 O O . THR A 1 104 ? 3.998 0.001 8.865 1.00 95.44 104 THR A O 1
ATOM 866 N N . ASN A 1 105 ? 4.132 -1.010 6.854 1.00 93.31 105 ASN A N 1
ATOM 867 C CA . ASN A 1 105 ? 5.582 -0.911 6.765 1.00 93.31 105 ASN A CA 1
ATOM 868 C C . ASN A 1 105 ? 5.959 0.521 6.345 1.00 93.31 105 ASN A C 1
ATOM 870 O O . ASN A 1 105 ? 5.135 1.181 5.697 1.00 93.31 105 ASN A O 1
ATOM 874 N N . PRO A 1 106 ? 7.154 1.036 6.687 1.00 91.75 106 PRO A N 1
ATOM 875 C CA . PRO A 1 106 ? 7.542 2.401 6.344 1.00 91.75 106 PRO A CA 1
ATOM 876 C C . PRO A 1 106 ? 7.549 2.608 4.818 1.00 91.75 106 PRO A C 1
ATOM 878 O O . PRO A 1 106 ? 8.347 1.978 4.108 1.00 91.75 106 PRO A O 1
ATOM 881 N N . PRO A 1 107 ? 6.661 3.464 4.279 1.00 91.56 107 PRO A N 1
ATOM 882 C CA . PRO A 1 107 ? 6.624 3.732 2.854 1.00 91.56 107 PRO A CA 1
ATOM 883 C C . PRO A 1 107 ? 7.679 4.775 2.448 1.00 91.56 107 PRO A C 1
ATOM 885 O O . PRO A 1 107 ? 8.288 5.412 3.312 1.00 91.56 107 PRO A O 1
ATOM 888 N N . PRO A 1 108 ? 7.862 5.001 1.134 1.00 88.19 108 PRO A N 1
ATOM 889 C CA . PRO A 1 108 ? 8.743 6.051 0.635 1.00 88.19 108 PRO A CA 1
ATOM 890 C C . PRO A 1 108 ? 8.304 7.451 1.087 1.00 88.19 108 PRO A C 1
ATOM 892 O O . PRO A 1 108 ? 7.108 7.705 1.241 1.00 88.19 108 PRO A O 1
ATOM 895 N N . ASP A 1 109 ? 9.231 8.410 1.166 1.00 88.00 109 ASP A N 1
ATOM 896 C CA . ASP A 1 109 ? 8.939 9.792 1.609 1.00 88.00 109 ASP A CA 1
ATOM 897 C C . ASP A 1 109 ? 7.852 10.500 0.778 1.00 88.00 109 ASP A C 1
ATOM 899 O O . ASP A 1 109 ? 7.115 11.365 1.257 1.00 88.00 109 ASP A O 1
ATOM 903 N N . LYS A 1 110 ? 7.711 10.122 -0.498 1.00 89.25 110 LYS A N 1
ATOM 904 C CA . LYS A 1 110 ? 6.690 10.680 -1.399 1.00 89.25 110 LYS A CA 1
ATOM 905 C C . LYS A 1 110 ? 5.290 10.106 -1.153 1.00 89.25 110 LYS A C 1
ATOM 907 O O . LYS A 1 110 ? 4.317 10.663 -1.681 1.00 89.25 110 LYS A O 1
ATOM 912 N N . HIS A 1 111 ? 5.174 9.029 -0.380 1.00 94.00 111 HIS A N 1
ATOM 913 C CA . HIS A 1 111 ? 3.920 8.344 -0.100 1.00 94.00 111 HIS A CA 1
ATOM 914 C C . HIS A 1 111 ? 2.982 9.195 0.767 1.00 94.00 111 HIS A C 1
ATOM 916 O O . HIS A 1 111 ? 3.407 10.040 1.558 1.00 94.00 111 HIS A O 1
ATOM 922 N N . TRP A 1 112 ? 1.670 8.983 0.634 1.00 95.62 112 TRP A N 1
ATOM 923 C CA . TRP A 1 112 ? 0.675 9.808 1.324 1.00 95.62 112 TRP A CA 1
ATOM 924 C C . TRP A 1 112 ? 0.726 9.654 2.849 1.00 95.62 112 TRP A C 1
ATOM 926 O O . TRP A 1 112 ? 0.465 10.626 3.554 1.00 95.62 112 TRP A O 1
ATOM 936 N N . ILE A 1 113 ? 1.087 8.473 3.360 1.00 95.56 113 ILE A N 1
ATOM 937 C CA . ILE A 1 113 ? 1.245 8.222 4.804 1.00 95.56 113 ILE A CA 1
ATOM 938 C C . ILE A 1 113 ? 2.392 9.068 5.362 1.00 95.56 113 ILE A C 1
ATOM 940 O O . ILE A 1 113 ? 2.165 9.821 6.305 1.00 95.56 113 ILE A O 1
ATOM 944 N N . ALA A 1 114 ? 3.574 9.019 4.734 1.00 94.00 114 ALA A N 1
ATOM 945 C CA . ALA A 1 114 ? 4.744 9.791 5.155 1.00 94.00 114 ALA A CA 1
ATOM 946 C C . ALA A 1 114 ? 4.467 11.304 5.137 1.00 94.00 114 ALA A C 1
ATOM 948 O O . ALA A 1 114 ? 4.820 12.021 6.069 1.00 94.00 114 ALA A O 1
ATOM 949 N N . LYS A 1 115 ? 3.727 11.782 4.128 1.00 93.81 115 LYS A N 1
ATOM 950 C CA . LYS A 1 115 ? 3.257 13.177 4.058 1.00 93.81 115 LYS A CA 1
ATOM 951 C C . LYS A 1 115 ? 2.242 13.538 5.146 1.00 93.81 115 LYS A C 1
ATOM 953 O O . LYS A 1 115 ? 2.212 14.679 5.592 1.00 93.81 115 LYS A O 1
ATOM 958 N N . THR A 1 116 ? 1.372 12.602 5.528 1.00 93.56 116 THR A N 1
ATOM 959 C CA . THR A 1 116 ? 0.292 12.856 6.497 1.00 93.56 116 THR A CA 1
ATOM 960 C C . THR A 1 116 ? 0.811 12.825 7.933 1.00 93.56 116 THR A C 1
ATOM 962 O O . THR A 1 116 ? 0.404 13.666 8.734 1.00 93.56 116 THR A O 1
ATOM 965 N N . TRP A 1 117 ? 1.714 11.892 8.242 1.00 94.00 117 TRP A N 1
ATOM 966 C CA . TRP A 1 117 ? 2.328 11.722 9.558 1.00 94.00 117 TRP A CA 1
ATOM 967 C C . TRP A 1 117 ? 3.838 11.523 9.404 1.00 94.00 117 TRP A C 1
ATOM 969 O O . TRP A 1 117 ? 4.297 10.382 9.406 1.00 94.00 117 TRP A O 1
ATOM 979 N N . PRO A 1 118 ? 4.618 12.612 9.271 1.00 91.94 118 PRO A N 1
ATOM 980 C CA . PRO A 1 118 ? 6.057 12.541 8.999 1.00 91.94 118 PRO A CA 1
ATOM 981 C C . PRO A 1 118 ? 6.891 12.074 10.198 1.00 91.94 118 PRO A C 1
ATOM 983 O O . PRO A 1 118 ? 8.043 11.688 10.031 1.00 91.94 118 PRO A O 1
ATOM 986 N N . LYS A 1 119 ? 6.338 12.128 11.416 1.00 93.31 119 LYS A N 1
ATOM 987 C CA . LYS A 1 119 ? 7.029 11.739 12.648 1.00 93.31 119 LYS A CA 1
ATOM 988 C C . LYS A 1 119 ? 6.080 11.047 13.629 1.00 93.31 119 LYS A C 1
ATOM 990 O O . LYS A 1 119 ? 4.897 11.400 13.663 1.00 93.31 119 LYS A O 1
ATOM 995 N N . PRO A 1 120 ? 6.588 10.111 14.453 1.00 94.06 120 PRO A N 1
ATOM 996 C CA . PRO A 1 120 ? 5.799 9.497 15.512 1.00 94.06 120 PRO A CA 1
ATOM 997 C C . PRO A 1 120 ? 5.355 10.531 16.551 1.00 94.06 120 PRO A C 1
ATOM 999 O O . PRO A 1 120 ? 5.978 11.580 16.728 1.00 94.06 120 PRO A O 1
ATOM 1002 N N . GLY A 1 121 ? 4.275 10.213 17.262 1.00 95.25 121 GLY A N 1
ATOM 1003 C CA . GLY A 1 121 ? 3.739 11.049 18.330 1.00 95.25 121 GLY A CA 1
ATOM 1004 C C . GLY A 1 121 ? 2.237 11.277 18.231 1.00 95.25 121 GLY A C 1
ATOM 1005 O O . GLY A 1 121 ? 1.513 10.596 17.501 1.00 95.25 121 GLY A O 1
ATOM 1006 N N . ARG A 1 122 ? 1.764 12.237 19.028 1.00 96.44 122 ARG A N 1
ATOM 1007 C CA . ARG A 1 122 ? 0.361 12.646 19.085 1.00 96.44 122 ARG A CA 1
ATOM 1008 C C . ARG A 1 122 ? 0.187 13.982 18.378 1.00 96.44 122 ARG A C 1
ATOM 1010 O O . ARG A 1 122 ? 0.870 14.947 18.701 1.00 96.44 122 ARG A O 1
ATOM 1017 N N . GLU A 1 123 ? -0.784 14.044 17.480 1.00 95.31 123 GLU A N 1
ATOM 1018 C CA . GLU A 1 123 ? -1.182 15.261 16.780 1.00 95.31 123 GLU A CA 1
ATOM 1019 C C . GLU A 1 123 ? -2.675 15.511 17.013 1.00 95.31 123 GLU A C 1
ATOM 1021 O O . GLU A 1 123 ? -3.483 14.581 16.993 1.00 95.31 123 GLU A O 1
ATOM 1026 N N . VAL A 1 124 ? -3.059 16.766 17.245 1.00 96.00 124 VAL A N 1
ATOM 1027 C CA . VAL A 1 124 ? -4.463 17.171 17.393 1.00 96.00 124 VAL A CA 1
ATOM 1028 C C . VAL A 1 124 ? -4.761 18.241 16.350 1.00 96.00 124 VAL A C 1
ATOM 1030 O O . VAL A 1 124 ? -4.139 19.298 16.362 1.00 96.00 124 VAL A O 1
ATOM 1033 N N . LYS A 1 125 ? -5.719 17.977 15.460 1.00 93.75 125 LYS A N 1
ATOM 1034 C CA . LYS A 1 125 ? -6.172 18.912 14.423 1.00 93.75 125 LYS A CA 1
ATOM 1035 C C . LYS A 1 125 ? -7.534 19.479 14.808 1.00 93.75 125 LYS A C 1
ATOM 1037 O O . LYS A 1 125 ? -8.496 18.722 14.931 1.00 93.75 125 LYS A O 1
ATOM 1042 N N . GLY A 1 126 ? -7.614 20.792 15.006 1.00 94.12 126 GLY A N 1
ATOM 1043 C CA . GLY A 1 126 ? -8.878 21.510 15.175 1.00 94.12 126 GLY A CA 1
ATOM 1044 C C . GLY A 1 126 ? -9.523 21.783 13.818 1.00 94.12 126 GLY A C 1
ATOM 1045 O O . GLY A 1 126 ? -8.882 22.327 12.922 1.00 94.12 126 GLY A O 1
ATOM 1046 N N . ILE A 1 127 ? -10.780 21.387 13.643 1.00 93.69 127 ILE A N 1
ATOM 1047 C CA . ILE A 1 127 ? -11.557 21.604 12.421 1.00 93.69 127 ILE A CA 1
ATOM 1048 C C . ILE A 1 127 ? -12.832 22.345 12.798 1.00 93.69 127 ILE A C 1
ATOM 1050 O O . ILE A 1 127 ? -13.624 21.862 13.605 1.00 93.69 127 ILE A O 1
ATOM 1054 N N . LYS A 1 128 ? -13.059 23.515 12.199 1.00 95.19 128 LYS A N 1
ATOM 1055 C CA . LYS A 1 128 ? -14.305 24.263 12.389 1.00 95.19 128 LYS A CA 1
ATOM 1056 C C . LYS A 1 128 ? -15.411 23.650 11.531 1.00 95.19 128 LYS A C 1
ATOM 1058 O O . LYS A 1 128 ? -15.326 23.653 10.307 1.00 95.19 128 LYS A O 1
ATOM 1063 N N . VAL A 1 129 ? -16.464 23.158 12.174 1.00 93.00 129 VAL A N 1
ATOM 1064 C CA . VAL A 1 129 ? -17.660 22.605 11.531 1.00 93.00 129 VAL A CA 1
ATOM 1065 C C . VAL A 1 129 ? -18.878 23.314 12.108 1.00 93.00 129 VAL A C 1
ATOM 1067 O O . VAL A 1 129 ? -19.133 23.237 13.308 1.00 93.00 129 VAL A O 1
ATOM 1070 N N . ARG A 1 130 ? -19.636 24.022 11.259 1.00 94.38 130 ARG A N 1
ATOM 1071 C CA . ARG A 1 130 ? -20.846 24.771 11.666 1.00 94.38 130 ARG A CA 1
ATOM 1072 C C . ARG A 1 130 ? -20.602 25.694 12.875 1.00 94.38 130 ARG A C 1
ATOM 1074 O O . ARG A 1 130 ? -21.357 25.683 13.840 1.00 94.38 130 ARG A O 1
ATOM 1081 N N . GLY A 1 131 ? -19.493 26.435 12.851 1.00 92.56 131 GLY A N 1
ATOM 1082 C CA . GLY A 1 131 ? -19.113 27.367 13.920 1.00 92.56 131 GLY A CA 1
ATOM 1083 C C . GLY A 1 131 ? -18.548 26.724 15.193 1.00 92.56 131 GLY A C 1
ATOM 1084 O O . GLY A 1 131 ? -18.062 27.448 16.055 1.00 92.56 131 GLY A O 1
ATOM 1085 N N . LYS A 1 132 ? -18.544 25.388 15.313 1.00 94.12 132 LYS A N 1
ATOM 1086 C CA . LYS A 1 132 ? -17.933 24.665 16.438 1.00 94.12 132 LYS A CA 1
ATOM 1087 C C . LYS A 1 132 ? -16.586 24.085 16.030 1.00 94.12 132 LYS A C 1
ATOM 1089 O O . LYS A 1 132 ? -16.459 23.481 14.968 1.00 94.12 132 LYS A O 1
ATOM 1094 N N . GLU A 1 133 ? -15.577 24.254 16.874 1.00 94.94 133 GLU A N 1
ATOM 1095 C CA . GLU A 1 133 ? -14.284 23.607 16.674 1.00 94.94 133 GLU A CA 1
ATOM 1096 C C . GLU A 1 133 ? -14.337 22.161 17.181 1.00 94.94 133 GLU A C 1
ATOM 1098 O O . GLU A 1 133 ? -14.606 21.901 18.353 1.00 94.94 133 GLU A O 1
ATOM 1103 N N . ILE A 1 134 ? -14.082 21.211 16.285 1.00 93.56 134 ILE A N 1
ATOM 1104 C CA . ILE A 1 134 ? -14.000 19.781 16.573 1.00 93.56 134 ILE A CA 1
ATOM 1105 C C . ILE A 1 134 ? -12.535 19.361 16.509 1.00 93.56 134 ILE A C 1
ATOM 1107 O O . ILE A 1 134 ? -11.847 19.631 15.527 1.00 93.56 134 ILE A O 1
ATOM 1111 N N . LYS A 1 135 ? -12.049 18.678 17.546 1.00 94.06 135 LYS A N 1
ATOM 1112 C CA . LYS A 1 135 ? -10.660 18.209 17.627 1.00 94.06 135 LYS A CA 1
ATOM 1113 C C . LYS A 1 135 ? -10.560 16.758 17.159 1.00 94.06 135 LYS A C 1
ATOM 1115 O O . LYS A 1 135 ? -11.116 15.866 17.794 1.00 94.06 135 LYS A O 1
ATOM 1120 N N . LEU A 1 136 ? -9.810 16.512 16.090 1.00 93.12 136 LEU A N 1
ATOM 1121 C CA . LEU A 1 136 ? -9.411 15.171 15.661 1.00 93.12 136 LEU A CA 1
ATOM 1122 C C . LEU A 1 136 ? -8.034 14.843 16.228 1.00 93.12 136 LEU A C 1
ATOM 1124 O O . LEU A 1 136 ? -7.101 15.624 16.070 1.00 93.12 136 LEU A O 1
ATOM 1128 N N . THR A 1 137 ? -7.898 13.689 16.876 1.00 95.38 137 THR A N 1
ATOM 1129 C CA . THR A 1 137 ? -6.613 13.231 17.420 1.00 95.38 137 THR A CA 1
ATOM 1130 C C . THR A 1 137 ? -6.053 12.111 16.558 1.00 95.38 137 THR A C 1
ATOM 1132 O O . THR A 1 137 ? -6.736 11.121 16.308 1.00 95.38 137 THR A O 1
ATOM 1135 N N . TYR A 1 138 ? -4.791 12.248 16.171 1.00 95.50 138 TYR A N 1
ATOM 1136 C CA . TYR A 1 138 ? -4.001 11.227 15.501 1.00 95.50 138 TYR A CA 1
ATOM 1137 C C . TYR A 1 138 ? -2.872 10.788 16.428 1.00 95.50 138 TYR A C 1
ATOM 1139 O O . TYR A 1 138 ? -2.292 11.600 17.155 1.00 95.50 138 TYR A O 1
ATOM 1147 N N . ARG A 1 139 ? -2.562 9.493 16.412 1.00 96.38 139 ARG A N 1
ATOM 1148 C CA . ARG A 1 139 ? -1.421 8.936 17.134 1.00 96.38 139 ARG A CA 1
ATOM 1149 C C . ARG A 1 139 ? -0.670 8.003 16.202 1.00 96.38 139 ARG A C 1
ATOM 1151 O O . ARG A 1 139 ? -1.233 7.008 15.761 1.00 96.38 139 ARG A O 1
ATOM 1158 N N . MET A 1 140 ? 0.585 8.332 15.938 1.00 95.44 140 MET A N 1
ATOM 1159 C CA . MET A 1 140 ? 1.512 7.470 15.223 1.00 95.44 140 MET A CA 1
ATOM 1160 C C . MET A 1 140 ? 2.449 6.829 16.242 1.00 95.44 140 MET A C 1
ATOM 1162 O O . MET A 1 140 ? 3.111 7.527 17.014 1.00 95.44 140 MET A O 1
ATOM 1166 N N . ILE A 1 141 ? 2.487 5.501 16.241 1.00 95.62 141 ILE A N 1
ATOM 1167 C CA . ILE A 1 141 ? 3.461 4.706 16.984 1.00 95.62 141 ILE A CA 1
ATOM 1168 C C . ILE A 1 141 ? 4.395 4.123 15.935 1.00 95.62 141 ILE A C 1
ATOM 1170 O O . ILE A 1 141 ? 3.932 3.521 14.971 1.00 95.62 141 ILE A O 1
ATOM 1174 N N . ARG A 1 142 ? 5.693 4.362 16.100 1.00 94.62 142 ARG A N 1
ATOM 1175 C CA . ARG A 1 142 ? 6.717 3.721 15.285 1.00 94.62 142 ARG A CA 1
ATOM 1176 C C . ARG A 1 142 ? 7.307 2.597 16.118 1.00 94.62 142 ARG A C 1
ATOM 1178 O O . ARG A 1 142 ? 7.784 2.872 17.214 1.00 94.62 142 ARG A O 1
ATOM 1185 N N . SER A 1 143 ? 7.244 1.389 15.584 1.00 93.56 143 SER A N 1
ATOM 1186 C CA . SER A 1 143 ? 7.859 0.209 16.174 1.00 93.56 143 SER A CA 1
ATOM 1187 C C . SER A 1 143 ? 9.074 -0.175 15.347 1.00 93.56 143 SER A C 1
ATOM 1189 O O . SER A 1 143 ? 9.014 -0.179 14.116 1.00 93.56 143 SER A O 1
ATOM 1191 N N . SER A 1 144 ? 10.166 -0.446 16.041 1.00 93.94 144 SER A N 1
ATOM 1192 C CA . SER A 1 144 ? 11.388 -1.016 15.500 1.00 93.94 144 SER A CA 1
ATOM 1193 C C . SER A 1 144 ? 11.305 -2.541 15.527 1.00 93.94 144 SER A C 1
ATOM 1195 O O . SER A 1 144 ? 10.636 -3.125 16.380 1.00 93.94 144 SER A O 1
ATOM 1197 N N . THR A 1 145 ? 12.032 -3.202 14.630 1.00 93.81 145 THR A N 1
ATOM 1198 C CA . THR A 1 145 ? 12.267 -4.650 14.715 1.00 93.81 145 THR A CA 1
ATOM 1199 C C . THR A 1 145 ? 12.942 -5.006 16.047 1.00 93.81 145 THR A C 1
ATOM 1201 O O . THR A 1 145 ? 12.617 -6.034 16.636 1.00 93.81 145 THR A O 1
ATOM 1204 N N . TYR A 1 146 ? 13.797 -4.124 16.579 1.00 93.31 146 TYR A N 1
ATOM 1205 C CA . TYR A 1 146 ? 14.445 -4.299 17.884 1.00 93.31 146 TYR A CA 1
ATOM 1206 C C . TYR A 1 146 ? 13.471 -4.244 19.074 1.00 93.31 146 TYR A C 1
ATOM 1208 O O . TYR A 1 146 ? 13.819 -4.703 20.158 1.00 93.31 146 TYR A O 1
ATOM 1216 N N . ASP A 1 147 ? 12.250 -3.726 18.888 1.00 94.38 147 ASP A N 1
ATOM 1217 C CA . ASP A 1 147 ? 11.233 -3.692 19.947 1.00 94.38 147 ASP A CA 1
ATOM 1218 C C . ASP A 1 147 ? 10.566 -5.064 20.161 1.00 94.38 147 ASP A C 1
ATOM 1220 O O . ASP A 1 147 ? 9.808 -5.234 21.117 1.00 94.38 147 ASP A O 1
ATOM 1224 N N . ASN A 1 148 ? 10.799 -6.042 19.275 1.00 94.31 148 ASN A N 1
ATOM 1225 C CA . ASN A 1 148 ? 10.231 -7.380 19.390 1.00 94.31 148 ASN A CA 1
ATOM 1226 C C . ASN A 1 148 ? 11.192 -8.324 20.145 1.00 94.31 148 ASN A C 1
ATOM 1228 O O . ASN A 1 148 ? 12.163 -8.795 19.549 1.00 94.31 148 ASN A O 1
ATOM 1232 N N . PRO A 1 149 ? 10.909 -8.678 21.416 1.00 94.69 149 PRO A N 1
ATOM 1233 C CA . PRO A 1 149 ? 11.808 -9.493 22.236 1.00 94.69 149 PRO A CA 1
ATOM 1234 C C . PRO A 1 149 ? 11.879 -10.964 21.797 1.00 94.69 149 PRO A C 1
ATOM 1236 O O . PRO A 1 149 ? 12.681 -11.722 22.332 1.00 94.69 149 PRO A O 1
ATOM 1239 N N . PHE A 1 150 ? 11.028 -11.385 20.857 1.00 94.88 150 PHE A N 1
ATOM 1240 C CA . PHE A 1 150 ? 10.965 -12.762 20.368 1.00 94.88 150 PHE A CA 1
ATOM 1241 C C . PHE A 1 150 ? 11.786 -12.989 19.091 1.00 94.88 150 PHE A C 1
ATOM 1243 O O . PHE A 1 150 ? 11.822 -14.112 18.588 1.00 94.88 150 PHE A O 1
ATOM 1250 N N . LEU A 1 151 ? 12.419 -11.948 18.540 1.00 93.56 151 LEU A N 1
ATOM 1251 C CA . LEU A 1 151 ? 13.287 -12.081 17.371 1.00 93.56 151 LEU A CA 1
ATOM 1252 C C . LEU A 1 151 ? 14.706 -12.449 17.791 1.00 93.56 151 LEU A C 1
ATOM 1254 O O . LEU A 1 151 ? 15.275 -11.852 18.702 1.00 93.56 151 LEU A O 1
ATOM 1258 N N . SER A 1 152 ? 15.282 -13.429 17.099 1.00 95.06 152 SER A N 1
ATOM 1259 C CA . SER A 1 152 ? 16.647 -13.863 17.360 1.00 95.06 152 SER A CA 1
ATOM 1260 C C . SER A 1 152 ? 17.671 -12.921 16.720 1.00 95.06 152 SER A C 1
ATOM 1262 O O . SER A 1 152 ? 17.385 -12.217 15.745 1.00 95.06 152 SER A O 1
ATOM 1264 N N . SER A 1 153 ? 18.895 -12.924 17.245 1.00 94.12 153 SER A N 1
ATOM 1265 C CA . SER A 1 153 ? 20.028 -12.192 16.664 1.00 94.12 153 SER A CA 1
ATOM 1266 C C . SER A 1 153 ? 20.306 -12.605 15.219 1.00 94.12 153 SER A C 1
ATOM 1268 O O . SER A 1 153 ? 20.651 -11.768 14.387 1.00 94.12 153 SER A O 1
ATOM 1270 N N . GLU A 1 154 ? 20.108 -13.883 14.904 1.00 95.38 154 GLU A N 1
ATOM 1271 C CA . GLU A 1 154 ? 20.345 -14.459 13.579 1.00 95.38 154 GLU A CA 1
ATOM 1272 C C . GLU A 1 154 ? 19.377 -13.881 12.543 1.00 95.38 154 GLU A C 1
ATOM 1274 O O . GLU A 1 154 ? 19.768 -13.637 11.404 1.00 95.38 154 GLU A O 1
ATOM 1279 N N . TYR A 1 155 ? 18.132 -13.595 12.938 1.00 93.50 155 TYR A N 1
ATOM 1280 C CA . TYR A 1 155 ? 17.159 -12.941 12.063 1.00 93.50 155 TYR A CA 1
ATOM 1281 C C . TYR A 1 155 ? 17.608 -11.526 11.677 1.00 93.50 155 TYR A C 1
ATOM 1283 O O . TYR A 1 155 ? 17.570 -11.153 10.504 1.00 93.50 155 TYR A O 1
ATOM 1291 N N . ILE A 1 156 ? 18.084 -10.751 12.656 1.00 93.62 156 ILE A N 1
ATOM 1292 C CA . ILE A 1 156 ? 18.595 -9.393 12.426 1.00 93.62 156 ILE A CA 1
ATOM 1293 C C . ILE A 1 156 ? 19.840 -9.444 11.533 1.00 93.62 156 ILE A C 1
ATOM 1295 O O . ILE A 1 156 ? 19.944 -8.666 10.583 1.00 93.62 156 ILE A O 1
ATOM 1299 N N . ALA A 1 157 ? 20.751 -10.387 11.792 1.00 93.31 157 ALA A N 1
ATOM 1300 C CA . ALA A 1 157 ? 21.938 -10.596 10.968 1.00 93.31 157 ALA A CA 1
ATOM 1301 C C . ALA A 1 157 ? 21.572 -10.923 9.511 1.00 93.31 157 ALA A C 1
ATOM 1303 O O . ALA A 1 157 ? 22.140 -10.328 8.598 1.00 93.31 157 ALA A O 1
ATOM 1304 N N . GLY A 1 158 ? 20.570 -11.780 9.287 1.00 93.75 158 GLY A N 1
ATOM 1305 C CA . GLY A 1 158 ? 20.082 -12.102 7.944 1.00 93.75 158 GLY A CA 1
ATOM 1306 C C . GLY A 1 158 ? 19.510 -10.891 7.196 1.00 93.75 158 GLY A C 1
ATOM 1307 O O . GLY A 1 158 ? 19.726 -10.751 5.992 1.00 93.75 158 GLY A O 1
ATOM 1308 N N . ILE A 1 159 ? 18.832 -9.970 7.894 1.00 91.75 159 ILE A N 1
ATOM 1309 C CA . ILE A 1 159 ? 18.375 -8.709 7.286 1.00 91.75 159 ILE A CA 1
ATOM 1310 C C . ILE A 1 159 ? 19.571 -7.845 6.880 1.00 91.75 159 ILE A C 1
ATOM 1312 O O . ILE A 1 159 ? 19.578 -7.320 5.768 1.00 91.75 159 ILE A O 1
ATOM 1316 N N . LEU A 1 160 ? 20.568 -7.698 7.754 1.00 91.94 160 LEU A N 1
ATOM 1317 C CA . LEU A 1 160 ? 21.753 -6.878 7.485 1.00 91.94 160 LEU A CA 1
ATOM 1318 C C . LEU A 1 160 ? 22.608 -7.431 6.338 1.00 91.94 160 LEU A C 1
ATOM 1320 O O . LEU A 1 160 ? 23.152 -6.652 5.564 1.00 91.94 160 LEU A O 1
ATOM 1324 N N . GLU A 1 161 ? 22.715 -8.754 6.212 1.00 91.94 161 GLU A N 1
ATOM 1325 C CA . GLU A 1 161 ? 23.451 -9.406 5.123 1.00 91.94 161 GLU A CA 1
ATOM 1326 C C . GLU A 1 161 ? 22.734 -9.261 3.770 1.00 91.94 161 GLU A C 1
ATOM 1328 O O . GLU A 1 161 ? 23.373 -9.031 2.743 1.00 91.94 161 GLU A O 1
ATOM 1333 N N . GLY A 1 162 ? 21.403 -9.391 3.761 1.00 83.62 162 GLY A N 1
ATOM 1334 C CA . GLY A 1 162 ? 20.607 -9.436 2.532 1.00 83.62 162 GLY A CA 1
ATOM 1335 C C . GLY A 1 162 ? 20.161 -8.083 1.971 1.00 83.62 162 GLY A C 1
ATOM 1336 O O . GLY A 1 162 ? 19.575 -8.056 0.891 1.00 83.62 162 GLY A O 1
ATOM 1337 N N . ASN A 1 163 ? 20.382 -6.978 2.685 1.00 85.56 163 ASN A N 1
ATOM 1338 C CA . ASN A 1 163 ? 19.858 -5.658 2.324 1.00 85.56 163 ASN A CA 1
ATOM 1339 C C . ASN A 1 163 ? 20.966 -4.603 2.317 1.00 85.56 163 ASN A C 1
ATOM 1341 O O . ASN A 1 163 ? 21.937 -4.681 3.069 1.00 85.56 163 ASN A O 1
ATOM 1345 N N . THR A 1 164 ? 20.794 -3.556 1.511 1.00 86.06 164 THR A N 1
ATOM 1346 C CA . THR A 1 164 ? 21.636 -2.361 1.637 1.00 86.06 164 THR A CA 1
ATOM 1347 C C . THR A 1 164 ? 21.421 -1.696 2.998 1.00 86.06 164 THR A C 1
ATOM 1349 O O . THR A 1 164 ? 20.379 -1.860 3.632 1.00 86.06 164 THR A O 1
ATOM 1352 N N . GLU A 1 165 ? 22.369 -0.869 3.442 1.00 84.06 165 GLU A N 1
ATOM 1353 C CA . GLU A 1 165 ? 22.243 -0.161 4.722 1.00 84.06 165 GLU A CA 1
ATOM 1354 C C . GLU A 1 165 ? 20.956 0.684 4.804 1.00 84.06 165 GLU A C 1
ATOM 1356 O O . GLU A 1 165 ? 20.293 0.725 5.840 1.00 84.06 165 GLU A O 1
ATOM 1361 N N . ALA A 1 166 ? 20.556 1.324 3.700 1.00 80.31 166 ALA A N 1
ATOM 1362 C CA . ALA A 1 166 ? 19.336 2.127 3.646 1.00 80.31 166 ALA A CA 1
ATOM 1363 C C . ALA A 1 166 ? 18.063 1.270 3.785 1.00 80.31 166 ALA A C 1
ATOM 1365 O O . ALA A 1 166 ? 17.134 1.643 4.505 1.00 80.31 166 ALA A O 1
ATOM 1366 N N . GLU A 1 167 ? 18.024 0.111 3.126 1.00 83.19 167 GLU A N 1
ATOM 1367 C CA . GLU A 1 167 ? 16.915 -0.844 3.218 1.00 83.19 167 GLU A CA 1
ATOM 1368 C C . GLU A 1 167 ? 16.840 -1.488 4.602 1.00 83.19 167 GLU A C 1
ATOM 1370 O O . GLU A 1 167 ? 15.757 -1.560 5.186 1.00 83.19 167 GLU A O 1
ATOM 1375 N N . ALA A 1 168 ? 17.988 -1.884 5.155 1.00 88.44 168 ALA A N 1
ATOM 1376 C CA . ALA A 1 168 ? 18.082 -2.451 6.489 1.00 88.44 168 ALA A CA 1
ATOM 1377 C C . ALA A 1 168 ? 17.603 -1.452 7.547 1.00 88.44 168 ALA A C 1
ATOM 1379 O O . ALA A 1 168 ? 16.757 -1.812 8.356 1.00 88.44 168 ALA A O 1
ATOM 1380 N N . ARG A 1 169 ? 18.026 -0.179 7.505 1.00 86.88 169 ARG A N 1
ATOM 1381 C CA . ARG A 1 169 ? 17.505 0.858 8.421 1.00 86.88 169 ARG A CA 1
ATOM 1382 C C . ARG A 1 169 ? 15.992 1.036 8.305 1.00 86.88 169 ARG A C 1
ATOM 1384 O O . ARG A 1 169 ? 15.312 1.255 9.302 1.00 86.88 169 ARG A O 1
ATOM 1391 N N . ARG A 1 170 ? 15.427 0.928 7.100 1.00 87.00 170 ARG A N 1
ATOM 1392 C CA . ARG A 1 170 ? 13.971 1.007 6.914 1.00 87.00 170 ARG A CA 1
ATOM 1393 C C . ARG A 1 170 ? 13.252 -0.157 7.597 1.00 87.00 170 ARG A C 1
ATOM 1395 O O . ARG A 1 170 ? 12.267 0.071 8.294 1.00 87.00 170 ARG A O 1
ATOM 1402 N N . ILE A 1 171 ? 13.732 -1.380 7.384 1.00 89.25 171 ILE A N 1
ATOM 1403 C CA . ILE A 1 171 ? 13.135 -2.603 7.940 1.00 89.25 171 ILE A CA 1
ATOM 1404 C C . ILE A 1 171 ? 13.339 -2.655 9.460 1.00 89.25 171 ILE A C 1
ATOM 1406 O O . ILE A 1 171 ? 12.396 -2.897 10.210 1.00 89.25 171 ILE A O 1
ATOM 1410 N N . LEU A 1 172 ? 14.564 -2.401 9.917 1.00 92.50 172 LEU A N 1
ATOM 1411 C CA . LEU A 1 172 ? 14.961 -2.539 11.312 1.00 92.50 172 LEU A CA 1
ATOM 1412 C C . LEU A 1 172 ? 14.480 -1.359 12.153 1.00 92.50 172 LEU A C 1
ATOM 1414 O O . LEU A 1 172 ? 13.801 -1.579 13.147 1.00 92.50 172 LEU A O 1
ATOM 1418 N N . ASP A 1 173 ? 14.738 -0.118 11.740 1.00 91.69 173 ASP A N 1
ATOM 1419 C CA . ASP A 1 173 ? 14.462 1.065 12.569 1.00 91.69 173 ASP A CA 1
ATOM 1420 C C . ASP A 1 173 ? 13.066 1.667 12.332 1.00 91.69 173 ASP A C 1
ATOM 1422 O O . ASP A 1 173 ? 12.642 2.593 13.033 1.00 91.69 173 ASP A O 1
ATOM 1426 N N . GLY A 1 174 ? 12.341 1.195 11.314 1.00 90.50 174 GLY A N 1
ATOM 1427 C CA . GLY A 1 174 ? 11.002 1.688 10.989 1.00 90.50 174 GLY A CA 1
ATOM 1428 C C . GLY A 1 174 ? 10.986 3.118 10.428 1.00 90.50 174 GLY A C 1
ATOM 1429 O O . GLY A 1 174 ? 9.967 3.812 10.506 1.00 90.50 174 GLY A O 1
ATOM 1430 N N . HIS A 1 175 ? 12.115 3.620 9.922 1.00 87.31 175 HIS A N 1
ATOM 1431 C CA . HIS A 1 175 ? 12.208 4.963 9.349 1.00 87.31 175 HIS A CA 1
ATOM 1432 C C . HIS A 1 175 ? 11.580 5.024 7.954 1.00 87.31 175 HIS A C 1
ATOM 1434 O O . HIS A 1 175 ? 11.794 4.136 7.135 1.00 87.31 175 HIS A O 1
ATOM 1440 N N . TYR A 1 176 ? 10.849 6.104 7.655 1.00 87.38 176 TYR A N 1
ATOM 1441 C CA . TYR A 1 176 ? 10.604 6.451 6.256 1.00 87.38 176 TYR A CA 1
ATOM 1442 C C . TYR A 1 176 ? 11.937 6.756 5.589 1.00 87.38 176 TYR A C 1
ATOM 1444 O O . TYR A 1 176 ? 12.869 7.253 6.230 1.00 87.38 176 TYR A O 1
ATOM 1452 N N . GLY A 1 177 ? 12.026 6.456 4.308 1.00 73.31 177 GLY A N 1
ATOM 1453 C CA . GLY A 1 177 ? 13.215 6.786 3.561 1.00 73.31 177 GLY A CA 1
ATOM 1454 C C . GLY A 1 177 ? 13.005 6.617 2.081 1.00 73.31 177 GLY A C 1
ATOM 1455 O O . GLY A 1 177 ? 11.947 6.197 1.601 1.00 73.31 177 GLY A O 1
ATOM 1456 N N . PHE A 1 178 ? 14.057 6.941 1.350 1.00 65.62 178 PHE A N 1
ATOM 1457 C CA . PHE A 1 178 ? 14.116 6.695 -0.069 1.00 65.62 178 PHE A CA 1
ATOM 1458 C C . PHE A 1 178 ? 14.092 5.185 -0.317 1.00 65.62 178 PHE A C 1
ATOM 1460 O O . PHE A 1 178 ? 15.096 4.496 -0.169 1.00 65.62 178 PHE A O 1
ATOM 1467 N N . GLN A 1 179 ? 12.928 4.666 -0.696 1.00 61.97 179 GLN A N 1
ATOM 1468 C CA . GLN A 1 179 ? 12.888 3.424 -1.442 1.00 61.97 179 GLN A CA 1
ATOM 1469 C C . GLN A 1 179 ? 13.348 3.791 -2.842 1.00 61.97 179 GLN A C 1
ATOM 1471 O O . GLN A 1 179 ? 12.699 4.594 -3.520 1.00 61.97 179 GLN A O 1
ATOM 1476 N N . GLN A 1 180 ? 14.487 3.249 -3.249 1.00 52.38 180 GLN A N 1
ATOM 1477 C CA . GLN A 1 180 ? 14.873 3.280 -4.642 1.00 52.38 180 GLN A CA 1
ATOM 1478 C C . GLN A 1 180 ? 13.811 2.464 -5.388 1.00 52.38 180 GLN A C 1
ATOM 1480 O O . GLN A 1 180 ? 13.805 1.236 -5.365 1.00 52.38 180 GLN A O 1
ATOM 1485 N N . GLU A 1 181 ? 12.799 3.147 -5.926 1.00 45.25 181 GLU A N 1
ATOM 1486 C CA . GLU A 1 181 ? 11.812 2.525 -6.801 1.00 45.25 181 GLU A CA 1
ATOM 1487 C C . GLU A 1 181 ? 12.539 2.179 -8.101 1.00 45.25 181 GLU A C 1
ATOM 1489 O O . GLU A 1 181 ? 12.655 2.993 -9.016 1.00 45.25 181 GLU A O 1
ATOM 1494 N N . GLY A 1 182 ? 13.091 0.967 -8.105 1.00 51.56 182 GLY A N 1
ATOM 1495 C CA . GLY A 1 182 ? 13.918 0.422 -9.165 1.00 51.56 182 GLY A CA 1
ATOM 1496 C C . GLY A 1 182 ? 15.394 0.787 -9.025 1.00 51.56 182 GLY A C 1
ATOM 1497 O O . GLY A 1 182 ? 15.777 1.956 -9.043 1.00 51.56 182 GLY A O 1
ATOM 1498 N N . ASP A 1 183 ? 16.242 -0.239 -9.036 1.00 46.50 183 ASP A N 1
ATOM 1499 C CA . ASP A 1 183 ? 17.545 -0.141 -9.695 1.00 46.50 183 ASP A CA 1
ATOM 1500 C C . ASP A 1 183 ? 17.356 0.413 -11.122 1.00 46.50 183 ASP A C 1
ATOM 1502 O O . ASP A 1 183 ? 16.235 0.361 -11.651 1.00 46.50 183 ASP A O 1
ATOM 1506 N N . PRO A 1 184 ? 18.401 0.897 -11.830 1.00 49.25 184 PRO A N 1
ATOM 1507 C CA . PRO A 1 184 ? 18.334 0.846 -13.286 1.00 49.25 184 PRO A CA 1
ATOM 1508 C C . PRO A 1 184 ? 17.795 -0.541 -13.641 1.00 49.25 184 PRO A C 1
ATOM 1510 O O . PRO A 1 184 ? 18.433 -1.531 -13.303 1.00 49.25 184 PRO A O 1
ATOM 1513 N N . VAL A 1 185 ? 16.600 -0.607 -14.250 1.00 56.50 185 VAL A N 1
ATOM 1514 C CA . VAL A 1 185 ? 15.817 -1.851 -14.458 1.00 56.50 185 VAL A CA 1
ATOM 1515 C C . VAL A 1 185 ? 16.662 -2.947 -15.127 1.00 56.50 185 VAL A C 1
ATOM 1517 O O . VAL A 1 185 ? 16.367 -4.137 -15.062 1.00 56.50 185 VAL A O 1
ATOM 1520 N N . TYR A 1 186 ? 17.775 -2.529 -15.723 1.00 65.69 186 TYR A N 1
ATOM 1521 C CA . TYR A 1 186 ? 18.805 -3.342 -16.316 1.00 65.69 186 TYR A CA 1
ATOM 1522 C C . TYR A 1 186 ? 20.171 -2.977 -15.697 1.00 65.69 186 TYR A C 1
ATOM 1524 O O . TYR A 1 186 ? 20.930 -2.244 -16.329 1.00 65.69 186 TYR A O 1
ATOM 1532 N N . PRO A 1 187 ? 20.548 -3.486 -14.504 1.00 61.25 187 PRO A N 1
ATOM 1533 C CA . PRO A 1 187 ? 21.870 -3.218 -13.911 1.00 61.25 187 PRO A CA 1
ATOM 1534 C C . PRO A 1 187 ? 23.007 -3.802 -14.766 1.00 61.25 187 PRO A C 1
ATOM 1536 O O . PRO A 1 187 ? 24.146 -3.347 -14.730 1.00 61.25 187 PRO A O 1
ATOM 1539 N N . MET A 1 188 ? 22.676 -4.773 -15.620 1.00 76.56 188 MET A N 1
ATOM 1540 C CA . MET A 1 188 ? 23.567 -5.320 -16.641 1.00 76.56 188 MET A CA 1
ATOM 1541 C C . MET A 1 188 ? 23.797 -4.356 -17.815 1.00 76.56 188 MET A C 1
ATOM 1543 O O . MET A 1 188 ? 24.648 -4.628 -18.665 1.00 76.56 188 MET A O 1
ATOM 1547 N N . PHE A 1 189 ? 23.045 -3.252 -17.909 1.00 80.81 189 PHE A N 1
ATOM 1548 C CA . PHE A 1 189 ? 23.189 -2.284 -18.983 1.00 80.81 189 PHE A CA 1
ATOM 1549 C C . PHE A 1 189 ? 24.461 -1.459 -18.797 1.00 80.81 189 PHE A C 1
ATOM 1551 O O . PHE A 1 189 ? 24.585 -0.656 -17.879 1.00 80.81 189 PHE A O 1
ATOM 1558 N N . ASN A 1 190 ? 25.418 -1.644 -19.701 1.00 83.12 190 ASN A N 1
ATOM 1559 C CA . ASN A 1 190 ? 26.675 -0.919 -19.690 1.00 83.12 190 ASN A CA 1
ATOM 1560 C C . ASN A 1 190 ? 26.746 -0.016 -20.922 1.00 83.12 190 ASN A C 1
ATOM 1562 O O . ASN A 1 190 ? 26.793 -0.522 -22.040 1.00 83.12 190 ASN A O 1
ATOM 1566 N N . LEU A 1 191 ? 26.806 1.303 -20.718 1.00 85.06 191 LEU A N 1
ATOM 1567 C CA . LEU A 1 191 ? 26.842 2.295 -21.800 1.00 85.06 191 LEU A CA 1
ATOM 1568 C C . LEU A 1 191 ? 27.963 2.038 -22.817 1.00 85.06 191 LEU A C 1
ATOM 1570 O O . LEU A 1 191 ? 27.750 2.204 -24.009 1.00 85.06 191 LEU A O 1
ATOM 1574 N N . LEU A 1 192 ? 29.137 1.590 -22.371 1.00 86.81 192 LEU A N 1
ATOM 1575 C CA . LEU A 1 192 ? 30.272 1.327 -23.261 1.00 86.81 192 LEU A CA 1
ATOM 1576 C C . LEU A 1 192 ? 30.083 0.064 -24.110 1.00 86.81 192 LEU A C 1
ATOM 1578 O O . LEU A 1 192 ? 30.709 -0.064 -25.157 1.00 86.81 192 LEU A O 1
ATOM 1582 N N . LYS A 1 193 ? 29.254 -0.883 -23.655 1.00 86.19 193 LYS A N 1
ATOM 1583 C CA . LYS A 1 193 ? 28.987 -2.150 -24.360 1.00 86.19 193 LYS A CA 1
ATOM 1584 C C . LYS A 1 193 ? 27.702 -2.115 -25.177 1.00 86.19 193 LYS A C 1
ATOM 1586 O O . LYS A 1 193 ? 27.584 -2.828 -26.167 1.00 86.19 193 LYS A O 1
ATOM 1591 N N . HIS A 1 194 ? 26.726 -1.347 -24.711 1.00 89.31 194 HIS A N 1
ATOM 1592 C CA . HIS A 1 194 ? 25.352 -1.365 -25.189 1.00 89.31 194 HIS A CA 1
ATOM 1593 C C . HIS A 1 194 ? 24.938 -0.051 -25.837 1.00 89.31 194 HIS A C 1
ATOM 1595 O O . HIS A 1 194 ? 23.760 0.135 -26.089 1.00 89.31 194 HIS A O 1
ATOM 1601 N N . VAL A 1 195 ? 25.841 0.894 -26.083 1.00 90.94 195 VAL A N 1
ATOM 1602 C CA . VAL A 1 195 ? 25.527 2.107 -26.847 1.00 90.94 195 VAL A CA 1
ATOM 1603 C C . VAL A 1 195 ? 26.583 2.287 -27.916 1.00 90.94 195 VAL A C 1
ATOM 1605 O O . VAL A 1 195 ? 27.779 2.191 -27.645 1.00 90.94 195 VAL A O 1
ATOM 1608 N N . GLY A 1 196 ? 26.132 2.538 -29.138 1.00 91.19 196 GLY A N 1
ATOM 1609 C CA . GLY A 1 196 ? 27.001 2.728 -30.287 1.00 91.19 196 GLY A CA 1
ATOM 1610 C C . GLY A 1 196 ? 26.219 3.246 -31.482 1.00 91.19 196 GLY A C 1
ATOM 1611 O O . GLY A 1 196 ? 25.038 3.562 -31.370 1.00 91.19 196 GLY A O 1
ATOM 1612 N N . ASP A 1 197 ? 26.885 3.302 -32.627 1.00 88.75 197 ASP A N 1
ATOM 1613 C CA . ASP A 1 197 ? 26.273 3.691 -33.894 1.00 88.75 197 ASP A CA 1
ATOM 1614 C C . ASP A 1 197 ? 26.081 2.424 -34.735 1.00 88.75 197 ASP A C 1
ATOM 1616 O O . ASP A 1 197 ? 26.968 2.052 -35.509 1.00 88.75 197 ASP A O 1
ATOM 1620 N N . PRO A 1 198 ? 24.986 1.668 -34.528 1.00 84.81 198 PRO A N 1
ATOM 1621 C CA . PRO A 1 198 ? 24.787 0.433 -35.260 1.00 84.81 198 PRO A CA 1
ATOM 1622 C C . PRO A 1 198 ? 24.556 0.715 -36.745 1.00 84.81 198 PRO A C 1
ATOM 1624 O O . PRO A 1 198 ? 23.709 1.524 -37.123 1.00 84.81 198 PRO A O 1
ATOM 1627 N N . GLU A 1 199 ? 25.264 -0.016 -37.600 1.00 83.12 199 GLU A N 1
ATOM 1628 C CA . GLU A 1 199 ? 24.999 0.007 -39.034 1.00 83.12 199 GLU A CA 1
ATOM 1629 C C . GLU A 1 199 ? 23.605 -0.559 -39.319 1.00 83.12 199 GLU A C 1
ATOM 1631 O O . GLU A 1 199 ? 23.264 -1.678 -38.917 1.00 83.12 199 GLU A O 1
ATOM 1636 N N . THR A 1 200 ? 22.800 0.209 -40.053 1.00 84.06 200 THR A N 1
ATOM 1637 C CA . THR A 1 200 ? 21.512 -0.279 -40.548 1.00 84.06 200 THR A CA 1
ATOM 1638 C C . THR A 1 200 ? 21.763 -1.307 -41.642 1.00 84.06 200 THR A C 1
ATOM 1640 O O . THR A 1 200 ? 22.537 -1.076 -42.570 1.00 84.06 200 THR A O 1
ATOM 1643 N N . ARG A 1 201 ? 21.098 -2.458 -41.549 1.00 85.81 201 ARG A N 1
ATOM 1644 C CA . ARG A 1 201 ? 21.217 -3.539 -42.533 1.00 85.81 201 ARG A CA 1
ATOM 1645 C C . ARG A 1 201 ? 20.038 -3.520 -43.493 1.00 85.81 201 ARG A C 1
ATOM 1647 O O . ARG A 1 201 ? 18.942 -3.098 -43.136 1.00 85.81 201 ARG A O 1
ATOM 1654 N N . ILE A 1 202 ? 20.240 -4.044 -44.697 1.00 86.81 202 ILE A N 1
ATOM 1655 C CA . ILE A 1 202 ? 19.176 -4.205 -45.694 1.00 86.81 202 ILE A CA 1
ATOM 1656 C C . ILE A 1 202 ? 18.303 -5.416 -45.312 1.00 86.81 202 ILE A C 1
ATOM 1658 O O . ILE A 1 202 ? 18.457 -6.515 -45.839 1.00 86.81 202 ILE A O 1
ATOM 1662 N N . MET A 1 203 ? 17.440 -5.242 -44.309 1.00 85.75 203 MET A N 1
ATOM 1663 C CA . MET A 1 203 ? 16.563 -6.284 -43.761 1.00 85.75 203 MET A CA 1
ATOM 1664 C C . MET A 1 203 ? 15.340 -5.689 -43.066 1.00 85.75 203 MET A C 1
ATOM 1666 O O . MET A 1 203 ? 15.282 -4.489 -42.829 1.00 85.75 203 MET A O 1
ATOM 1670 N N . THR A 1 204 ? 14.380 -6.538 -42.697 1.00 86.81 204 THR A N 1
ATOM 1671 C CA . THR A 1 204 ? 13.146 -6.124 -42.023 1.00 86.81 204 THR A CA 1
ATOM 1672 C C . THR A 1 204 ? 13.420 -5.293 -40.768 1.00 86.81 204 THR A C 1
ATOM 1674 O O . THR A 1 204 ? 14.117 -5.739 -39.855 1.00 86.81 204 THR A O 1
ATOM 1677 N N . THR A 1 205 ? 12.813 -4.108 -40.719 1.00 91.06 205 THR A N 1
ATOM 1678 C CA . THR A 1 205 ? 12.819 -3.218 -39.556 1.00 91.06 205 THR A CA 1
ATOM 1679 C C . THR A 1 205 ? 11.479 -3.308 -38.834 1.00 91.06 205 THR A C 1
ATOM 1681 O O . THR A 1 205 ? 10.420 -3.156 -39.445 1.00 91.06 205 THR A O 1
ATOM 1684 N N . TYR A 1 206 ? 11.525 -3.522 -37.524 1.00 93.19 206 TYR A N 1
ATOM 1685 C CA . TYR A 1 206 ? 10.358 -3.562 -36.649 1.00 93.19 206 TYR A CA 1
ATOM 1686 C C . TYR A 1 206 ? 10.128 -2.187 -36.029 1.00 93.19 206 TYR A C 1
ATOM 1688 O O . TYR A 1 206 ? 11.077 -1.528 -35.610 1.00 93.19 206 TYR A O 1
ATOM 1696 N N . ARG A 1 207 ? 8.867 -1.763 -35.939 1.00 95.50 207 ARG A N 1
ATOM 1697 C CA . ARG A 1 207 ? 8.466 -0.590 -35.153 1.00 95.50 207 ARG A CA 1
ATOM 1698 C C . ARG A 1 207 ? 7.788 -1.066 -33.881 1.00 95.50 207 ARG A C 1
ATOM 1700 O O . ARG A 1 207 ? 6.831 -1.833 -33.960 1.00 95.50 207 ARG A O 1
ATOM 1707 N N . VAL A 1 208 ? 8.278 -0.612 -32.737 1.00 96.56 208 VAL A N 1
ATOM 1708 C CA . VAL A 1 208 ? 7.704 -0.914 -31.424 1.00 96.56 208 VAL A CA 1
ATOM 1709 C C . VAL A 1 208 ? 7.073 0.361 -30.888 1.00 96.56 208 VAL A C 1
ATOM 1711 O O . VAL A 1 208 ? 7.751 1.384 -30.787 1.00 96.56 208 VAL A O 1
ATOM 1714 N N . TRP A 1 209 ? 5.778 0.292 -30.589 1.00 96.62 209 TRP A N 1
ATOM 1715 C CA . TRP A 1 209 ? 4.963 1.426 -30.160 1.00 96.62 209 TRP A CA 1
ATOM 1716 C C . TRP A 1 209 ? 4.658 1.343 -28.670 1.00 96.62 209 TRP A C 1
ATOM 1718 O O . TRP A 1 209 ? 4.256 0.287 -28.182 1.00 96.62 209 TRP A O 1
ATOM 1728 N N . ASP A 1 210 ? 4.784 2.475 -27.987 1.00 94.69 210 ASP A N 1
ATOM 1729 C CA . ASP A 1 210 ? 4.270 2.702 -26.640 1.00 94.69 210 ASP A CA 1
ATOM 1730 C C . ASP A 1 210 ? 3.269 3.863 -26.696 1.00 94.69 210 ASP A C 1
ATOM 1732 O O . ASP A 1 210 ? 3.625 5.025 -26.931 1.00 94.69 210 ASP A O 1
ATOM 1736 N N . PHE A 1 211 ? 1.984 3.534 -26.568 1.00 87.38 211 PHE A N 1
ATOM 1737 C CA . PHE A 1 211 ? 0.900 4.503 -26.669 1.00 87.38 211 PHE A CA 1
ATOM 1738 C C . PHE A 1 211 ? 0.691 5.195 -25.318 1.00 87.38 211 PHE A C 1
ATOM 1740 O O . PHE A 1 211 ? -0.121 4.776 -24.497 1.00 87.38 211 PHE A O 1
ATOM 1747 N N . GLY A 1 212 ? 1.420 6.288 -25.097 1.00 85.94 212 GLY A N 1
ATOM 1748 C CA . GLY A 1 212 ? 1.243 7.167 -23.941 1.00 85.94 212 GLY A CA 1
ATOM 1749 C C . GLY A 1 212 ? 0.357 8.378 -24.250 1.00 85.94 212 GLY A C 1
ATOM 1750 O O . GLY A 1 212 ? 0.584 9.067 -25.237 1.00 85.94 212 GLY A O 1
ATOM 1751 N N . PHE A 1 213 ? -0.591 8.713 -23.363 1.00 80.06 213 PHE A N 1
ATOM 1752 C CA . PHE A 1 213 ? -1.469 9.891 -23.526 1.00 80.06 213 PHE A CA 1
ATOM 1753 C C . PHE A 1 213 ? -0.719 11.229 -23.581 1.00 80.06 213 PHE A C 1
ATOM 1755 O O . PHE A 1 213 ? -1.167 12.164 -24.232 1.00 80.06 213 PHE A O 1
ATOM 1762 N N . ARG A 1 214 ? 0.404 11.344 -22.864 1.00 88.12 214 ARG A N 1
ATOM 1763 C CA . ARG A 1 214 ? 1.224 12.570 -22.824 1.00 88.12 214 ARG A CA 1
ATOM 1764 C C . ARG A 1 214 ? 2.561 12.425 -23.536 1.00 88.12 214 ARG A C 1
ATOM 1766 O O . ARG A 1 214 ? 3.157 13.424 -23.914 1.00 88.12 214 ARG A O 1
ATOM 1773 N N . ARG A 1 215 ? 3.061 11.196 -23.657 1.00 93.62 215 ARG A N 1
ATOM 1774 C CA . ARG A 1 215 ? 4.399 10.884 -24.169 1.00 93.62 215 ARG A CA 1
ATOM 1775 C C . ARG A 1 215 ? 4.367 9.575 -24.952 1.00 93.62 215 ARG A C 1
ATOM 1777 O O . ARG A 1 215 ? 4.834 8.564 -24.434 1.00 93.62 215 ARG A O 1
ATOM 1784 N N . PRO A 1 216 ? 3.742 9.542 -26.139 1.00 96.44 216 PRO A N 1
ATOM 1785 C CA . PRO A 1 216 ? 3.799 8.348 -26.965 1.00 96.44 216 PRO A CA 1
ATOM 1786 C C . PRO A 1 216 ? 5.227 8.167 -27.493 1.00 96.44 216 PRO A C 1
ATOM 1788 O O . PRO A 1 216 ? 5.927 9.150 -27.740 1.00 96.44 216 PRO A O 1
ATOM 1791 N N . ALA A 1 217 ? 5.668 6.927 -27.667 1.00 97.69 217 ALA A N 1
ATOM 1792 C CA . ALA A 1 217 ? 7.000 6.617 -28.172 1.00 97.69 217 ALA A CA 1
ATOM 1793 C C . ALA A 1 217 ? 6.933 5.572 -29.289 1.00 97.69 217 ALA A C 1
ATOM 1795 O O . ALA A 1 217 ? 6.083 4.681 -29.294 1.00 97.69 217 ALA A O 1
ATOM 1796 N N . CYS A 1 218 ? 7.843 5.685 -30.251 1.00 97.75 218 CYS A N 1
ATOM 1797 C CA . CYS A 1 218 ? 8.057 4.681 -31.279 1.00 97.75 218 CYS A CA 1
ATOM 1798 C C . CYS A 1 218 ? 9.554 4.463 -31.438 1.00 97.75 218 CYS A C 1
ATOM 1800 O O . CYS A 1 218 ? 10.333 5.411 -31.527 1.00 97.75 218 CYS A O 1
ATOM 1802 N N . THR A 1 219 ? 9.959 3.203 -31.489 1.00 97.38 219 THR A N 1
ATOM 1803 C CA . THR A 1 219 ? 11.356 2.810 -31.670 1.00 97.38 219 THR A CA 1
ATOM 1804 C C . THR A 1 219 ? 11.481 1.887 -32.877 1.00 97.38 219 THR A C 1
ATOM 1806 O O . THR A 1 219 ? 10.596 1.071 -33.142 1.00 97.38 219 THR A O 1
ATOM 1809 N N . TRP A 1 220 ? 12.566 2.034 -33.636 1.00 96.56 220 TRP A N 1
ATOM 1810 C CA . TRP A 1 220 ? 12.870 1.213 -34.809 1.00 96.56 220 TRP A CA 1
ATOM 1811 C C . TRP A 1 220 ? 13.943 0.208 -34.447 1.00 96.56 220 TRP A C 1
ATOM 1813 O O . TRP A 1 220 ? 14.973 0.587 -33.897 1.00 96.56 220 TRP A O 1
ATOM 1823 N N . HIS A 1 221 ? 13.720 -1.057 -34.787 1.00 95.56 221 HIS A N 1
ATOM 1824 C CA . HIS A 1 221 ? 14.598 -2.153 -34.401 1.00 95.56 221 HIS A CA 1
ATOM 1825 C C . HIS A 1 221 ? 14.937 -3.053 -35.576 1.00 95.56 221 HIS A C 1
ATOM 1827 O O . HIS A 1 221 ? 14.114 -3.266 -36.465 1.00 95.56 221 HIS A O 1
ATOM 1833 N N . GLN A 1 222 ? 16.124 -3.648 -35.545 1.00 94.06 222 GLN A N 1
ATOM 1834 C CA . GLN A 1 222 ? 16.501 -4.741 -36.434 1.00 94.06 222 GLN A CA 1
ATOM 1835 C C . GLN A 1 222 ? 16.975 -5.940 -35.628 1.00 94.06 222 GLN A C 1
ATOM 1837 O O . GLN A 1 222 ? 17.640 -5.807 -34.600 1.00 94.06 222 GLN A O 1
ATOM 1842 N N . MET A 1 223 ? 16.638 -7.124 -36.134 1.00 94.00 223 MET A N 1
ATOM 1843 C CA . MET A 1 223 ? 17.041 -8.388 -35.543 1.00 94.00 223 MET A CA 1
ATOM 1844 C C . MET A 1 223 ? 17.808 -9.210 -36.573 1.00 94.00 223 MET A C 1
ATOM 1846 O O . MET A 1 223 ? 17.298 -9.489 -37.657 1.00 94.00 223 MET A O 1
ATOM 1850 N N . PHE A 1 224 ? 19.029 -9.618 -36.238 1.00 91.44 224 PHE A N 1
ATOM 1851 C CA . PHE A 1 224 ? 19.885 -10.388 -37.141 1.00 91.44 224 PHE A CA 1
ATOM 1852 C C . PHE A 1 224 ? 20.738 -11.403 -36.395 1.00 91.44 224 PHE A C 1
ATOM 1854 O O . PHE A 1 224 ? 20.920 -11.315 -35.186 1.00 91.44 224 PHE A O 1
ATOM 1861 N N . ARG A 1 225 ? 21.307 -12.367 -37.125 1.00 92.12 225 ARG A N 1
ATOM 1862 C CA . ARG A 1 225 ? 22.331 -13.265 -36.581 1.00 92.12 225 ARG A CA 1
ATOM 1863 C C . ARG A 1 225 ? 23.729 -12.793 -36.971 1.00 92.12 225 ARG A C 1
ATOM 1865 O O . ARG A 1 225 ? 23.948 -12.395 -38.115 1.00 92.12 225 ARG A O 1
ATOM 1872 N N . CYS A 1 226 ? 24.670 -12.813 -36.032 1.00 88.06 226 CYS A N 1
ATOM 1873 C CA . CYS A 1 226 ? 26.081 -12.555 -36.328 1.00 88.06 226 CYS A CA 1
ATOM 1874 C C . CYS A 1 226 ? 26.750 -13.783 -36.972 1.00 88.06 226 CYS A C 1
ATOM 1876 O O . CYS A 1 226 ? 26.119 -14.827 -37.158 1.00 88.06 226 CYS A O 1
ATOM 1878 N N . LYS A 1 227 ? 28.046 -13.679 -37.298 1.00 89.94 227 LYS A N 1
ATOM 1879 C CA . LYS A 1 227 ? 28.824 -14.785 -37.893 1.00 89.94 227 LYS A CA 1
ATOM 1880 C C . LYS A 1 227 ? 28.845 -16.029 -36.994 1.00 89.94 227 LYS A C 1
ATOM 1882 O O . LYS A 1 227 ? 28.830 -17.147 -37.492 1.00 89.94 227 LYS A O 1
ATOM 1887 N N . GLN A 1 228 ? 28.782 -15.833 -35.679 1.00 93.00 228 GLN A N 1
ATOM 1888 C CA . GLN A 1 228 ? 28.706 -16.879 -34.659 1.00 93.00 228 GLN A CA 1
ATOM 1889 C C . GLN A 1 228 ? 27.285 -17.445 -34.480 1.00 93.00 228 GLN A C 1
ATOM 1891 O O . GLN A 1 228 ? 27.038 -18.221 -33.564 1.00 93.00 228 GLN A O 1
ATOM 1896 N N . ARG A 1 229 ? 26.334 -17.065 -35.345 1.00 91.25 229 ARG A N 1
ATOM 1897 C CA . ARG A 1 229 ? 24.916 -17.461 -35.310 1.00 91.25 229 ARG A CA 1
ATOM 1898 C C . ARG A 1 229 ? 24.140 -16.996 -34.069 1.00 91.25 229 ARG A C 1
ATOM 1900 O O . ARG A 1 229 ? 22.970 -17.359 -33.937 1.00 91.25 229 ARG A O 1
ATOM 1907 N N . THR A 1 230 ? 24.716 -16.154 -33.212 1.00 91.56 230 THR A N 1
ATOM 1908 C CA . THR A 1 230 ? 24.013 -15.509 -32.090 1.00 91.56 230 THR A CA 1
ATOM 1909 C C . THR A 1 230 ? 23.033 -14.465 -32.607 1.00 91.56 230 THR A C 1
ATOM 1911 O O . THR A 1 230 ? 23.332 -13.762 -33.571 1.00 91.56 230 THR A O 1
ATOM 1914 N N . LEU A 1 231 ? 21.854 -14.384 -31.992 1.00 92.75 231 LEU A N 1
ATOM 1915 C CA . LEU A 1 231 ? 20.827 -13.403 -32.327 1.00 92.75 231 LEU A CA 1
ATOM 1916 C C . LEU A 1 231 ? 21.164 -12.054 -31.678 1.00 92.75 231 LEU A C 1
ATOM 1918 O O . LEU A 1 231 ? 21.465 -11.991 -30.492 1.00 92.75 231 LEU A O 1
ATOM 1922 N N . HIS A 1 232 ? 21.092 -10.982 -32.454 1.00 90.19 232 HIS A N 1
ATOM 1923 C CA . HIS A 1 232 ? 21.275 -9.610 -32.004 1.00 90.19 232 HIS A CA 1
ATOM 1924 C C . HIS A 1 232 ? 19.993 -8.832 -32.256 1.00 90.19 232 HIS A C 1
ATOM 1926 O O . HIS A 1 232 ? 19.401 -8.955 -33.331 1.00 90.19 232 HIS A O 1
ATOM 1932 N N . TRP A 1 233 ? 19.597 -8.032 -31.270 1.00 94.19 233 TRP A N 1
ATOM 1933 C CA . TRP A 1 233 ? 18.486 -7.100 -31.361 1.00 94.19 233 TRP A CA 1
ATOM 1934 C C . TRP A 1 233 ? 19.021 -5.689 -31.158 1.00 94.19 233 TRP A C 1
ATOM 1936 O O . TRP A 1 233 ? 19.699 -5.398 -30.173 1.00 94.19 233 TRP A O 1
ATOM 1946 N N . VAL A 1 234 ? 18.744 -4.808 -32.106 1.00 94.38 234 VAL A N 1
ATOM 1947 C CA . VAL A 1 234 ? 19.335 -3.475 -32.119 1.00 94.38 234 VAL A CA 1
ATOM 1948 C C . VAL A 1 234 ? 18.242 -2.437 -32.238 1.00 94.38 234 VAL A C 1
ATOM 1950 O O . VAL A 1 234 ? 17.480 -2.488 -33.201 1.00 94.38 234 VAL A O 1
ATOM 1953 N N . ALA A 1 235 ? 18.206 -1.486 -31.301 1.00 95.25 235 ALA A N 1
ATOM 1954 C CA . ALA A 1 235 ? 17.427 -0.271 -31.463 1.00 95.25 235 ALA A CA 1
ATOM 1955 C C . ALA A 1 235 ? 18.231 0.691 -32.346 1.00 95.25 235 ALA A C 1
ATOM 1957 O O . ALA A 1 235 ? 19.370 1.037 -32.050 1.00 95.25 235 ALA A O 1
ATOM 1958 N N . LEU A 1 236 ? 17.652 1.072 -33.476 1.00 94.75 236 LEU A N 1
ATOM 1959 C CA . LEU A 1 236 ? 18.287 1.926 -34.477 1.00 94.75 236 LEU A CA 1
ATOM 1960 C C . LEU A 1 236 ? 17.956 3.393 -34.240 1.00 94.75 236 LEU A C 1
ATOM 1962 O O . LEU A 1 236 ? 18.781 4.270 -34.473 1.00 94.75 236 LEU A O 1
ATOM 1966 N N . ARG A 1 237 ? 16.721 3.665 -33.813 1.00 95.06 237 ARG A N 1
ATOM 1967 C CA . ARG A 1 237 ? 16.226 5.022 -33.606 1.00 95.06 237 ARG A CA 1
ATOM 1968 C C . ARG A 1 237 ? 15.056 5.034 -32.639 1.00 95.06 237 ARG A C 1
ATOM 1970 O O . ARG A 1 237 ? 14.329 4.046 -32.530 1.00 95.06 237 ARG A O 1
ATOM 1977 N N . GLU A 1 238 ? 14.842 6.182 -32.019 1.00 96.38 238 GLU A N 1
ATOM 1978 C CA . GLU A 1 238 ? 13.651 6.486 -31.239 1.00 96.38 238 GLU A CA 1
ATOM 1979 C C . GLU A 1 238 ? 13.009 7.796 -31.700 1.00 96.38 238 GLU A C 1
ATOM 1981 O O . GLU A 1 238 ? 13.676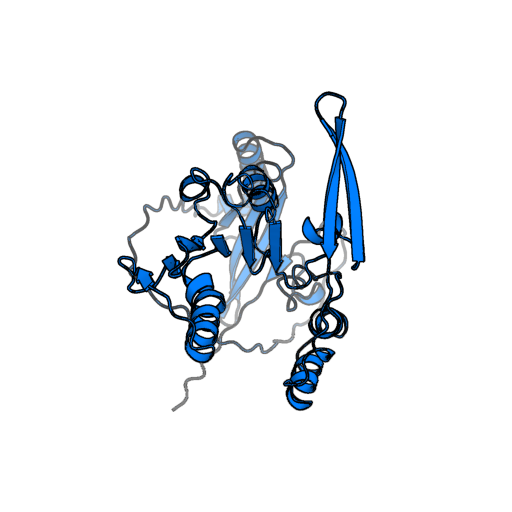 8.699 -32.216 1.00 96.38 238 GLU A O 1
ATOM 1986 N N . LEU A 1 239 ? 11.696 7.872 -31.518 1.00 97.31 239 LEU A N 1
ATOM 1987 C CA . LEU A 1 239 ? 10.908 9.085 -31.614 1.00 97.31 239 LEU A CA 1
ATOM 1988 C C . LEU A 1 239 ? 10.048 9.172 -30.369 1.00 97.31 239 LEU A C 1
ATOM 1990 O O . LEU A 1 239 ? 9.241 8.280 -30.099 1.00 97.31 239 LEU A O 1
ATOM 1994 N N . LEU A 1 240 ? 10.229 10.261 -29.636 1.00 97.50 240 LEU A N 1
ATOM 1995 C CA . LEU A 1 240 ? 9.471 10.559 -28.437 1.00 97.50 240 LEU A CA 1
ATOM 1996 C C . LEU A 1 240 ? 8.515 11.703 -28.739 1.00 97.50 240 LEU A C 1
ATOM 1998 O O . LEU A 1 240 ? 8.900 12.730 -29.293 1.00 97.50 240 LEU A O 1
ATOM 2002 N N . GLY A 1 241 ? 7.258 11.489 -28.390 1.00 95.44 241 GLY A N 1
ATOM 2003 C CA . GLY A 1 241 ? 6.209 12.477 -28.460 1.00 95.44 241 GLY A CA 1
ATOM 2004 C C . GLY A 1 241 ? 6.066 13.309 -27.207 1.00 95.44 241 GLY A C 1
ATOM 2005 O O . GLY A 1 241 ? 6.367 12.844 -26.109 1.00 95.44 241 GLY A O 1
ATOM 2006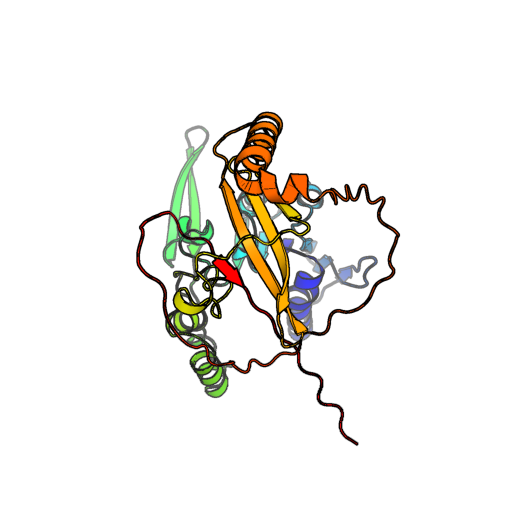 N N . GLU A 1 242 ? 5.494 14.499 -27.360 1.00 95.75 242 GLU A N 1
ATOM 2007 C CA . GLU A 1 242 ? 5.128 15.351 -26.235 1.00 95.75 242 GLU A CA 1
ATOM 2008 C C . GLU A 1 242 ? 3.757 15.989 -26.468 1.00 95.75 242 GLU A C 1
ATOM 2010 O O . GLU A 1 242 ? 3.580 16.779 -27.388 1.00 95.75 242 GLU A O 1
ATOM 2015 N N . ASN A 1 243 ? 2.783 15.613 -25.632 1.00 93.31 243 ASN A N 1
ATOM 2016 C CA . ASN A 1 243 ? 1.406 16.120 -25.629 1.00 93.31 243 ASN A CA 1
ATOM 2017 C C . ASN A 1 243 ? 0.756 16.179 -27.022 1.00 93.31 243 ASN A C 1
ATOM 2019 O O . ASN A 1 243 ? 0.102 17.157 -27.369 1.00 93.31 243 ASN A O 1
ATOM 2023 N N . GLN A 1 244 ? 0.941 15.125 -27.811 1.00 91.94 244 GLN A N 1
ATOM 2024 C CA . GLN A 1 244 ? 0.415 15.033 -29.169 1.00 91.94 244 GLN A CA 1
ATOM 2025 C C . GLN A 1 244 ? -0.630 13.929 -29.282 1.00 91.94 244 GLN A C 1
ATOM 2027 O O . GLN A 1 244 ? -0.541 12.896 -28.611 1.00 91.94 244 GLN A O 1
ATOM 2032 N N . GLU A 1 245 ? -1.592 14.126 -30.176 1.00 93.44 245 GLU A N 1
ATOM 2033 C CA . GLU A 1 245 ? -2.565 13.095 -30.500 1.00 93.44 245 GLU A CA 1
ATOM 2034 C C . GLU A 1 245 ? -1.901 11.910 -31.211 1.00 93.44 245 GLU A C 1
ATOM 2036 O O . GLU A 1 245 ? -0.927 12.052 -31.959 1.00 93.44 245 GLU A O 1
ATOM 2041 N N . ALA A 1 246 ? -2.455 10.712 -31.005 1.00 93.12 246 ALA A N 1
ATOM 2042 C CA . ALA A 1 246 ? -1.904 9.478 -31.562 1.00 93.12 246 ALA A CA 1
ATOM 2043 C C . ALA A 1 246 ? -1.801 9.515 -33.098 1.00 93.12 246 ALA A C 1
ATOM 2045 O O . ALA A 1 246 ? -0.863 8.963 -33.671 1.00 93.12 246 ALA A O 1
ATOM 2046 N N . HIS A 1 247 ? -2.741 10.189 -33.764 1.00 95.12 247 HIS A N 1
ATOM 2047 C CA . HIS A 1 247 ? -2.762 10.324 -35.217 1.00 95.12 247 HIS A CA 1
ATOM 2048 C C . HIS A 1 247 ? -1.602 11.178 -35.749 1.00 95.12 247 HIS A C 1
ATOM 2050 O O . HIS A 1 247 ? -0.915 10.773 -36.691 1.00 95.12 247 HIS A O 1
ATOM 2056 N N . ASP A 1 248 ? -1.333 12.323 -35.125 1.00 96.00 248 ASP A N 1
ATOM 2057 C CA . ASP A 1 248 ? -0.243 13.205 -35.547 1.00 96.00 248 ASP A CA 1
ATOM 2058 C C . ASP A 1 248 ? 1.121 12.603 -35.214 1.00 96.00 248 ASP A C 1
ATOM 2060 O O . ASP A 1 248 ? 2.060 12.675 -36.020 1.00 96.00 248 ASP A O 1
ATOM 2064 N N . PHE A 1 249 ? 1.208 11.880 -34.094 1.00 97.00 249 PHE A N 1
ATOM 2065 C CA . PHE A 1 249 ? 2.385 11.070 -33.823 1.00 97.00 249 PHE A CA 1
ATOM 2066 C C . PHE A 1 249 ? 2.605 10.014 -34.904 1.00 97.00 249 PHE A C 1
ATOM 2068 O O . PHE A 1 249 ? 3.723 9.843 -35.389 1.00 97.00 249 PHE A O 1
ATOM 2075 N N . ALA A 1 250 ? 1.540 9.329 -35.327 1.00 96.56 250 ALA A N 1
ATOM 2076 C CA . ALA A 1 250 ? 1.650 8.289 -36.335 1.00 96.56 250 ALA A CA 1
ATOM 2077 C C . ALA A 1 250 ? 2.137 8.823 -37.686 1.00 96.56 250 ALA A C 1
ATOM 2079 O O . ALA A 1 250 ? 2.992 8.193 -38.317 1.00 96.56 250 ALA A O 1
ATOM 2080 N N . LYS A 1 251 ? 1.676 10.010 -38.098 1.00 97.00 251 LYS A N 1
ATOM 2081 C CA . LYS A 1 251 ? 2.212 10.712 -39.275 1.00 97.00 251 LYS A CA 1
ATOM 2082 C C . LYS A 1 251 ? 3.709 10.977 -39.138 1.00 97.00 251 LYS A C 1
ATOM 2084 O O . LYS A 1 251 ? 4.466 10.680 -40.060 1.00 97.00 251 LYS A O 1
ATOM 2089 N N . SER A 1 252 ? 4.134 11.460 -37.973 1.00 96.75 252 SER A N 1
ATOM 2090 C CA . SER A 1 252 ? 5.540 11.759 -37.681 1.00 96.75 252 SER A CA 1
ATOM 2091 C C . SER A 1 252 ? 6.415 10.503 -37.746 1.00 96.75 252 SER A C 1
ATOM 2093 O O . SER A 1 252 ? 7.482 10.511 -38.360 1.00 96.75 252 SER A O 1
ATOM 2095 N N . VAL A 1 253 ? 5.929 9.381 -37.206 1.00 96.38 253 VAL A N 1
ATOM 2096 C CA . VAL A 1 253 ? 6.595 8.072 -37.302 1.00 96.38 253 VAL A CA 1
ATOM 2097 C C . VAL A 1 253 ? 6.693 7.592 -38.753 1.00 96.38 253 VAL A C 1
ATOM 2099 O O . VAL A 1 253 ? 7.732 7.070 -39.163 1.00 96.38 253 VAL A O 1
ATOM 2102 N N . ILE A 1 254 ? 5.633 7.735 -39.553 1.00 95.12 254 ILE A N 1
ATOM 2103 C CA . ILE A 1 254 ? 5.656 7.356 -40.975 1.00 95.12 2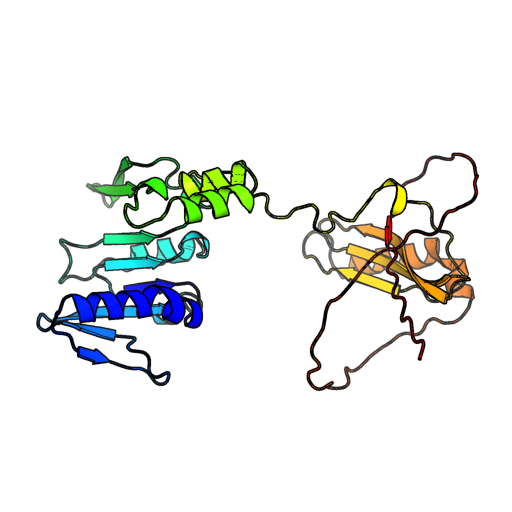54 ILE A CA 1
ATOM 2104 C C . ILE A 1 254 ? 6.693 8.189 -41.729 1.00 95.12 254 ILE A C 1
ATOM 2106 O O . ILE A 1 254 ? 7.487 7.627 -42.485 1.00 95.12 254 ILE A O 1
ATOM 2110 N N . GLU A 1 255 ? 6.723 9.497 -41.496 1.00 95.56 255 GLU A N 1
ATOM 2111 C CA . GLU A 1 255 ? 7.658 10.398 -42.163 1.00 95.56 255 GLU A CA 1
ATOM 2112 C C . GLU A 1 255 ? 9.109 10.079 -41.795 1.00 95.56 255 GLU A C 1
ATOM 2114 O O . GLU A 1 255 ? 9.958 9.876 -42.665 1.00 95.56 255 GLU A O 1
ATOM 2119 N N . GLN A 1 256 ? 9.386 9.881 -40.506 1.00 94.56 256 GLN A N 1
ATOM 2120 C CA . GLN A 1 256 ? 10.719 9.489 -40.061 1.00 94.56 256 GLN A CA 1
ATOM 2121 C C . GLN A 1 256 ? 11.137 8.111 -40.591 1.00 94.56 256 GLN A C 1
ATOM 2123 O O . GLN A 1 256 ? 12.322 7.886 -40.843 1.00 94.56 256 GLN A O 1
ATOM 2128 N N . THR A 1 257 ? 10.178 7.206 -40.815 1.00 92.81 257 THR A N 1
ATOM 2129 C CA . THR A 1 257 ? 10.444 5.909 -41.454 1.00 92.81 257 THR A CA 1
ATOM 2130 C C . THR A 1 257 ? 10.900 6.094 -42.902 1.00 92.81 257 THR A C 1
ATOM 2132 O O . THR A 1 257 ? 11.877 5.471 -43.313 1.00 92.81 257 THR A O 1
ATOM 2135 N N . LYS A 1 258 ? 10.240 6.973 -43.667 1.00 90.44 258 LYS A N 1
ATOM 2136 C CA . LYS A 1 258 ? 10.617 7.264 -45.059 1.00 90.44 258 LYS A CA 1
ATOM 2137 C C . LYS A 1 258 ? 12.001 7.897 -45.157 1.00 90.44 258 LYS A C 1
ATOM 2139 O O . LYS A 1 258 ? 12.774 7.497 -46.017 1.00 90.44 258 LYS A O 1
ATOM 2144 N N . ILE A 1 259 ? 12.316 8.845 -44.273 1.00 88.75 259 ILE A N 1
ATOM 2145 C CA . ILE A 1 259 ? 13.596 9.568 -44.291 1.00 88.75 259 ILE A CA 1
ATOM 2146 C C . ILE A 1 259 ? 14.741 8.672 -43.807 1.00 88.75 259 ILE A C 1
ATOM 2148 O O . ILE A 1 259 ? 15.778 8.575 -44.454 1.00 88.75 259 ILE A O 1
ATOM 2152 N N . GLY A 1 260 ? 14.570 8.029 -42.649 1.00 84.31 260 GLY A N 1
ATOM 2153 C CA . GLY A 1 260 ? 15.654 7.322 -41.965 1.00 84.31 260 GLY A CA 1
ATOM 2154 C C . GLY A 1 260 ? 15.917 5.905 -42.467 1.00 84.31 260 GLY A C 1
ATOM 2155 O O . GLY A 1 260 ? 16.984 5.366 -42.198 1.00 84.31 260 GLY A O 1
ATOM 2156 N N . PHE A 1 261 ? 14.959 5.293 -43.167 1.00 85.50 261 PHE A N 1
ATOM 2157 C CA . PHE A 1 261 ? 15.018 3.875 -43.535 1.00 85.50 261 PHE A CA 1
ATOM 2158 C C . PHE A 1 261 ? 14.648 3.631 -45.005 1.00 85.50 261 PHE A C 1
ATOM 2160 O O . PHE A 1 261 ? 14.222 2.532 -45.365 1.00 85.50 261 PHE A O 1
ATOM 2167 N N . LEU A 1 262 ? 14.835 4.635 -45.872 1.00 79.00 262 LEU A N 1
ATOM 2168 C CA . LEU A 1 262 ? 14.496 4.563 -47.298 1.00 79.00 262 LEU A CA 1
ATOM 2169 C C . LEU A 1 262 ? 15.140 3.358 -47.996 1.00 79.00 262 LEU A C 1
ATOM 2171 O O . LEU A 1 262 ? 14.486 2.657 -48.766 1.00 79.00 262 LEU A O 1
ATOM 2175 N N . ASP A 1 263 ? 16.410 3.088 -47.702 1.00 72.31 263 ASP A N 1
ATOM 2176 C CA . ASP A 1 263 ? 17.155 2.003 -48.345 1.00 72.31 263 ASP A CA 1
ATOM 2177 C C . ASP A 1 263 ? 16.714 0.615 -47.863 1.00 72.31 263 ASP A C 1
ATOM 2179 O O . ASP A 1 263 ? 16.779 -0.356 -48.615 1.00 72.31 263 ASP A O 1
ATOM 2183 N N . VAL A 1 264 ? 16.157 0.529 -46.651 1.00 69.69 264 VAL A N 1
ATOM 2184 C CA . VAL A 1 264 ? 15.494 -0.685 -46.158 1.00 69.69 264 VAL A CA 1
ATOM 2185 C C . VAL A 1 264 ? 14.158 -0.901 -46.872 1.00 69.69 264 VAL A C 1
ATOM 2187 O O . VAL A 1 264 ? 13.839 -2.024 -47.261 1.00 69.69 264 VAL A O 1
ATOM 2190 N N . LEU A 1 265 ? 13.390 0.171 -47.092 1.00 64.81 265 LEU A N 1
ATOM 2191 C CA . LEU A 1 265 ? 12.106 0.108 -47.797 1.00 64.81 265 LEU A CA 1
ATOM 2192 C C . LEU A 1 265 ? 12.275 -0.321 -49.263 1.00 64.81 265 LEU A C 1
ATOM 2194 O O . LEU A 1 265 ? 11.470 -1.109 -49.761 1.00 64.81 265 LEU A O 1
ATOM 2198 N N . LYS A 1 266 ? 13.341 0.135 -49.934 1.00 63.84 266 LYS A N 1
ATOM 2199 C CA . LYS A 1 266 ? 13.673 -0.257 -51.319 1.00 63.84 266 LYS A CA 1
ATOM 2200 C C . LYS A 1 266 ? 13.957 -1.755 -51.473 1.00 63.84 266 LYS A C 1
ATOM 2202 O O . LYS A 1 266 ? 13.757 -2.298 -52.553 1.00 63.84 266 LYS A O 1
ATOM 2207 N N . ALA A 1 267 ? 14.382 -2.434 -50.408 1.00 61.41 267 ALA A N 1
ATOM 2208 C CA . ALA A 1 267 ? 14.711 -3.858 -50.437 1.00 61.41 267 ALA A CA 1
ATOM 2209 C C . ALA A 1 267 ? 13.500 -4.807 -50.334 1.00 61.41 267 ALA A C 1
ATOM 2211 O O . ALA A 1 267 ? 13.666 -6.027 -50.309 1.00 61.41 267 ALA A O 1
ATOM 2212 N N . GLY A 1 268 ? 12.275 -4.270 -50.319 1.00 50.25 268 GLY A N 1
ATOM 2213 C CA . GLY A 1 268 ? 11.108 -4.994 -50.831 1.00 50.25 268 GLY A CA 1
ATOM 2214 C C . GLY A 1 268 ? 10.532 -6.115 -49.960 1.00 50.25 268 GLY A C 1
ATOM 2215 O O . GLY A 1 268 ? 9.890 -7.015 -50.492 1.00 50.25 268 GLY A O 1
ATOM 2216 N N . ARG A 1 269 ? 10.697 -6.088 -48.630 1.00 52.88 269 ARG A N 1
ATOM 2217 C CA . ARG A 1 269 ? 9.994 -7.022 -47.719 1.00 52.88 269 ARG A CA 1
ATOM 2218 C C . ARG A 1 269 ? 9.294 -6.301 -46.571 1.00 52.88 269 ARG A C 1
ATOM 2220 O O . ARG A 1 269 ? 9.589 -6.533 -45.400 1.00 52.88 269 ARG A O 1
ATOM 2227 N N . ASN A 1 270 ? 8.342 -5.433 -46.908 1.00 49.84 270 ASN A N 1
ATOM 2228 C CA . ASN A 1 270 ? 7.376 -4.923 -45.936 1.00 49.84 270 ASN A CA 1
ATOM 2229 C C . ASN A 1 270 ? 6.338 -6.015 -45.650 1.00 49.84 270 ASN A C 1
ATOM 2231 O O . ASN A 1 270 ? 5.272 -6.053 -46.256 1.00 49.84 270 ASN A O 1
ATOM 2235 N N . LEU A 1 271 ? 6.664 -6.933 -44.741 1.00 46.09 271 LEU A N 1
ATOM 2236 C CA . LEU A 1 271 ? 5.676 -7.840 -44.165 1.00 46.09 271 LEU A CA 1
ATOM 2237 C C . LEU A 1 271 ? 4.820 -7.038 -43.177 1.00 46.09 271 LEU A C 1
ATOM 2239 O O . LEU A 1 271 ? 5.221 -6.805 -42.038 1.00 46.09 271 LEU A O 1
ATOM 2243 N N . PHE A 1 272 ? 3.647 -6.588 -43.620 1.00 42.97 272 PHE A N 1
ATOM 2244 C CA . PHE A 1 272 ? 2.589 -6.165 -42.708 1.00 42.97 272 PHE A CA 1
ATOM 2245 C C . PHE A 1 272 ? 2.016 -7.419 -42.043 1.00 42.97 272 PHE A C 1
ATOM 2247 O O . PHE A 1 272 ? 1.254 -8.161 -42.656 1.00 42.97 272 PHE A O 1
ATOM 2254 N N . TRP A 1 273 ? 2.393 -7.676 -40.791 1.00 41.16 273 TRP A N 1
ATOM 2255 C CA . TRP A 1 273 ? 1.754 -8.720 -39.995 1.00 41.16 273 TRP A CA 1
ATOM 2256 C C . TRP A 1 273 ? 0.441 -8.172 -39.420 1.00 41.16 273 TRP A C 1
ATOM 2258 O O . TRP A 1 273 ? 0.414 -7.629 -38.318 1.00 41.16 273 TRP A O 1
ATOM 2268 N N . MET A 1 274 ? -0.655 -8.285 -40.174 1.00 34.38 274 MET A N 1
ATOM 2269 C CA . MET A 1 274 ? -2.012 -8.148 -39.628 1.00 34.38 274 MET A CA 1
ATOM 2270 C C . MET A 1 274 ? -2.405 -9.485 -38.997 1.00 34.38 274 MET A C 1
ATOM 2272 O O . MET A 1 274 ? -3.083 -10.304 -39.603 1.00 34.38 274 MET A O 1
ATOM 2276 N N . GLY A 1 275 ? -1.866 -9.766 -37.814 1.00 33.88 275 GLY A N 1
ATOM 2277 C CA . GLY A 1 275 ? -2.132 -11.020 -37.120 1.00 33.88 275 GLY A CA 1
ATOM 2278 C C . GLY A 1 275 ? -3.434 -10.938 -36.340 1.00 33.88 275 GLY A C 1
ATOM 2279 O O . GLY A 1 275 ? -3.452 -10.334 -35.271 1.00 33.88 275 GLY A O 1
ATOM 2280 N N . GLU A 1 276 ? -4.483 -11.609 -36.814 1.00 34.06 276 GLU A N 1
ATOM 2281 C CA . GLU A 1 276 ? -5.426 -12.229 -35.884 1.00 34.06 276 GLU A CA 1
ATOM 2282 C C . GLU A 1 276 ? -4.624 -13.196 -35.002 1.00 34.06 276 GLU A C 1
ATOM 2284 O O . GLU A 1 276 ? -3.876 -14.038 -35.506 1.00 34.06 276 GLU A O 1
ATOM 2289 N N . MET A 1 277 ? -4.702 -13.035 -33.679 1.00 32.50 277 MET A N 1
ATOM 2290 C CA . MET A 1 277 ? -3.983 -13.919 -32.764 1.00 32.50 277 MET A CA 1
ATOM 2291 C C . MET A 1 277 ? -4.542 -15.345 -32.877 1.00 32.50 277 MET A C 1
ATOM 2293 O O . MET A 1 277 ? -5.727 -15.548 -32.597 1.00 32.50 277 MET A O 1
ATOM 2297 N N . PRO A 1 278 ? -3.718 -16.366 -33.170 1.00 36.34 278 PRO A N 1
ATOM 2298 C CA . PRO A 1 278 ? -4.103 -17.731 -32.867 1.00 36.34 278 PRO A CA 1
ATOM 2299 C C . PRO A 1 278 ? -4.171 -17.865 -31.343 1.00 36.34 278 PRO A C 1
ATOM 2301 O O . PRO A 1 278 ? -3.261 -17.440 -30.629 1.00 36.34 278 PRO A O 1
ATOM 2304 N N . ARG A 1 279 ? -5.244 -18.469 -30.827 1.00 35.59 279 ARG A N 1
ATOM 2305 C CA . ARG A 1 279 ? -5.327 -18.847 -29.411 1.00 35.59 279 ARG A CA 1
ATOM 2306 C C . ARG A 1 279 ? -4.228 -19.873 -29.127 1.00 35.59 279 ARG A C 1
ATOM 2308 O O . ARG A 1 279 ? -4.313 -20.998 -29.609 1.00 35.59 279 ARG A O 1
ATOM 2315 N N . VAL A 1 280 ? -3.208 -19.497 -28.357 1.00 34.81 280 VAL A N 1
ATOM 2316 C CA . VAL A 1 280 ? -2.172 -20.435 -27.899 1.00 34.81 280 VAL A CA 1
ATOM 2317 C C . VAL A 1 280 ? -2.475 -20.861 -26.456 1.00 34.81 280 VAL A C 1
ATOM 2319 O O . VAL A 1 280 ? -2.709 -19.989 -25.615 1.00 34.81 280 VAL A O 1
ATOM 2322 N N . PRO A 1 281 ? -2.479 -22.173 -26.138 1.00 31.05 281 PRO A N 1
ATOM 2323 C CA . PRO A 1 281 ? -2.608 -22.667 -24.772 1.00 31.05 281 PRO A CA 1
ATOM 2324 C C . PRO A 1 281 ? -1.358 -22.351 -23.944 1.00 31.05 281 PRO A C 1
ATOM 2326 O O . PRO A 1 281 ? -0.239 -22.317 -24.451 1.00 31.05 281 PRO A O 1
ATOM 2329 N N . SER A 1 282 ? -1.566 -22.160 -22.645 1.00 38.78 282 SER A N 1
ATOM 2330 C CA . SER A 1 282 ? -0.562 -21.853 -21.625 1.00 38.78 282 SER A CA 1
ATOM 2331 C C . SER A 1 282 ? 0.725 -22.685 -21.730 1.00 38.78 282 SER A C 1
ATOM 2333 O O . SER A 1 282 ? 0.684 -23.905 -21.569 1.00 38.78 282 SER A O 1
ATOM 2335 N N . ALA A 1 283 ? 1.876 -22.021 -21.870 1.00 27.81 283 ALA A N 1
ATOM 2336 C CA . ALA A 1 283 ? 3.187 -22.629 -21.658 1.00 27.81 283 ALA A CA 1
ATOM 2337 C C . ALA A 1 283 ? 4.048 -21.757 -20.732 1.00 27.81 283 ALA A C 1
ATOM 2339 O O . ALA A 1 283 ? 4.130 -20.538 -20.875 1.00 27.81 283 ALA A O 1
ATOM 2340 N N . ARG A 1 284 ? 4.647 -22.429 -19.745 1.00 27.44 284 ARG A N 1
ATOM 2341 C CA . ARG A 1 284 ? 5.452 -21.887 -18.645 1.00 27.44 284 ARG A CA 1
ATOM 2342 C C . ARG A 1 284 ? 6.782 -21.323 -19.156 1.00 27.44 284 ARG A C 1
ATOM 2344 O O . ARG A 1 284 ? 7.471 -21.977 -19.933 1.00 27.44 284 ARG A O 1
ATOM 2351 N N . ILE A 1 285 ? 7.165 -20.146 -18.661 1.00 24.62 285 ILE A N 1
ATOM 2352 C CA . ILE A 1 285 ? 8.479 -19.535 -18.896 1.00 24.62 285 ILE A CA 1
ATOM 2353 C C . ILE A 1 285 ? 9.441 -20.030 -17.810 1.00 24.62 285 ILE A C 1
ATOM 2355 O O . ILE A 1 285 ? 9.194 -19.819 -16.625 1.00 24.62 285 ILE A O 1
ATOM 2359 N N . ALA A 1 286 ? 10.538 -20.671 -18.216 1.00 24.06 286 ALA A N 1
ATOM 2360 C CA . ALA A 1 286 ? 11.691 -20.939 -17.361 1.00 24.06 286 ALA A CA 1
ATOM 2361 C C . ALA A 1 286 ? 12.820 -19.963 -17.725 1.00 24.06 286 ALA A C 1
ATOM 2363 O O . ALA A 1 286 ? 13.178 -19.830 -18.895 1.00 24.06 286 ALA A O 1
ATOM 2364 N N . VAL A 1 287 ? 13.367 -19.283 -16.716 1.00 28.67 287 VAL A N 1
ATOM 2365 C CA . VAL A 1 287 ? 14.483 -18.335 -16.827 1.00 28.67 287 VAL A CA 1
ATOM 2366 C C . VAL A 1 287 ? 15.730 -18.995 -16.249 1.00 28.67 287 VAL A C 1
ATOM 2368 O O . VAL A 1 287 ? 15.754 -19.275 -15.058 1.00 28.67 287 VAL A O 1
ATOM 2371 N N . LEU A 1 288 ? 16.766 -19.219 -17.062 1.00 26.77 288 LEU A N 1
ATOM 2372 C CA . LEU A 1 288 ? 18.115 -19.583 -16.608 1.00 26.77 288 LEU A CA 1
ATOM 2373 C C . LEU A 1 288 ? 19.144 -19.013 -17.596 1.00 26.77 288 LEU A C 1
ATOM 2375 O O . LEU A 1 288 ? 18.992 -19.169 -18.806 1.00 26.77 288 LEU A O 1
ATOM 2379 N N . GLY A 1 289 ? 20.169 -18.329 -17.080 1.00 29.30 289 GLY A N 1
ATOM 2380 C CA . GLY A 1 289 ? 21.188 -17.632 -17.872 1.00 29.30 289 GLY A CA 1
ATOM 2381 C C . GLY A 1 289 ? 22.628 -18.058 -17.571 1.00 29.30 289 GLY A C 1
ATOM 2382 O O . GLY A 1 289 ? 22.871 -18.812 -16.635 1.00 29.30 289 GLY A O 1
ATOM 2383 N N . ARG A 1 290 ? 23.577 -17.528 -18.362 1.00 26.97 290 ARG A N 1
ATOM 2384 C CA . ARG A 1 290 ? 24.934 -17.055 -17.988 1.00 26.97 290 ARG A CA 1
ATOM 2385 C C . ARG A 1 290 ? 25.630 -16.454 -19.223 1.00 26.97 290 ARG A C 1
ATOM 2387 O O . ARG A 1 290 ? 25.443 -16.932 -20.336 1.00 26.97 290 ARG A O 1
ATOM 2394 N N . LEU A 1 291 ? 26.422 -15.399 -19.014 1.00 28.53 291 LEU A N 1
ATOM 2395 C CA . LEU A 1 291 ? 27.122 -14.623 -20.049 1.00 28.53 291 LEU A CA 1
ATOM 2396 C C . LEU A 1 291 ? 28.585 -15.073 -20.207 1.00 28.53 291 LEU A C 1
ATOM 2398 O O . LEU A 1 291 ? 29.296 -15.207 -19.215 1.00 28.53 291 LEU A O 1
ATOM 2402 N N . SER A 1 292 ? 29.059 -15.182 -21.452 1.00 30.91 292 SER A N 1
ATOM 2403 C CA . SER A 1 292 ? 30.489 -15.168 -21.799 1.00 30.91 292 SER A CA 1
ATOM 2404 C C . SER A 1 292 ? 30.748 -14.132 -22.897 1.00 30.91 292 SER A C 1
ATOM 2406 O O . SER A 1 292 ? 30.035 -14.107 -23.902 1.00 30.91 292 SER A O 1
ATOM 2408 N N . ALA A 1 293 ? 31.758 -13.279 -22.710 1.00 34.81 293 ALA A N 1
ATOM 2409 C CA . ALA A 1 293 ? 32.126 -12.215 -23.644 1.00 34.81 293 ALA A CA 1
ATOM 2410 C C . ALA A 1 293 ? 33.020 -12.728 -24.790 1.00 34.81 293 ALA A C 1
ATOM 2412 O O . ALA A 1 293 ? 33.884 -13.574 -24.579 1.00 34.81 293 ALA A O 1
ATOM 2413 N N . CYS A 1 294 ? 32.834 -12.171 -25.989 1.00 31.97 294 CYS A N 1
ATOM 2414 C CA . CYS A 1 294 ? 33.692 -12.372 -27.160 1.00 31.97 294 CYS A CA 1
ATOM 2415 C C . CYS A 1 294 ? 34.527 -11.091 -27.382 1.00 31.97 294 CYS A C 1
ATOM 2417 O O . CYS A 1 294 ? 33.949 -10.008 -27.268 1.00 31.97 294 CYS A O 1
ATOM 2419 N N . PRO A 1 295 ? 35.842 -11.158 -27.672 1.00 36.75 295 PRO A N 1
ATOM 2420 C CA . PRO A 1 295 ? 36.660 -9.963 -27.872 1.00 36.75 295 PRO A CA 1
ATOM 2421 C C . PRO A 1 295 ? 36.552 -9.421 -29.309 1.00 36.75 295 PRO A C 1
ATOM 2423 O O . PRO A 1 295 ? 36.384 -10.182 -30.262 1.00 36.75 295 PRO A O 1
ATOM 2426 N N . ASP A 1 296 ? 36.666 -8.098 -29.434 1.00 40.78 296 ASP A N 1
ATOM 2427 C CA . ASP A 1 296 ? 36.515 -7.290 -30.655 1.00 40.78 296 ASP A CA 1
ATOM 2428 C C . ASP A 1 296 ? 37.869 -6.701 -31.120 1.00 40.78 296 ASP A C 1
ATOM 2430 O O . ASP A 1 296 ? 38.661 -6.288 -30.262 1.00 40.78 296 ASP A O 1
ATOM 2434 N N . PRO A 1 297 ? 38.168 -6.593 -32.435 1.00 44.22 297 PRO A N 1
ATOM 2435 C CA . PRO A 1 297 ? 39.278 -5.794 -32.934 1.00 44.22 297 PRO A CA 1
ATOM 2436 C C . PRO A 1 297 ? 38.835 -4.479 -33.622 1.00 44.22 297 PRO A C 1
ATOM 2438 O O . PRO A 1 297 ? 38.384 -4.460 -34.757 1.00 44.22 297 PRO A O 1
ATOM 2441 N N . ARG A 1 298 ? 39.126 -3.371 -32.926 1.00 37.94 298 ARG A N 1
ATOM 2442 C CA . ARG A 1 298 ? 39.615 -2.036 -33.363 1.00 37.94 298 ARG A CA 1
ATOM 2443 C C . ARG A 1 298 ? 39.037 -1.300 -34.605 1.00 37.94 298 ARG A C 1
ATOM 2445 O O . ARG A 1 298 ? 39.266 -1.683 -35.744 1.00 37.94 298 ARG A O 1
ATOM 2452 N N . ARG A 1 299 ? 38.704 -0.027 -34.291 1.00 36.38 299 ARG A N 1
ATOM 2453 C CA . ARG A 1 299 ? 38.883 1.280 -34.995 1.00 36.38 299 ARG A CA 1
ATOM 2454 C C . ARG A 1 299 ? 37.866 1.724 -36.065 1.00 36.38 299 ARG A C 1
ATOM 2456 O O . ARG A 1 299 ? 37.950 1.295 -37.205 1.00 36.38 299 ARG A O 1
ATOM 2463 N N . ALA A 1 300 ? 37.149 2.818 -35.759 1.00 32.19 300 ALA A N 1
ATOM 2464 C CA . ALA A 1 300 ? 36.939 3.952 -36.676 1.00 32.19 300 ALA A CA 1
ATOM 2465 C C . ALA A 1 300 ? 36.596 5.265 -35.930 1.00 32.19 300 ALA A C 1
ATOM 2467 O O . ALA A 1 300 ? 36.237 5.255 -34.758 1.00 32.19 300 ALA A O 1
ATOM 2468 N N . LYS A 1 301 ? 36.829 6.388 -36.621 1.00 35.25 301 LYS A N 1
ATOM 2469 C CA . LYS A 1 301 ? 37.020 7.769 -36.140 1.00 35.25 301 LYS A CA 1
ATOM 2470 C C . LYS A 1 301 ? 35.725 8.523 -35.790 1.00 35.25 301 LYS A C 1
ATOM 2472 O O . LYS A 1 301 ? 34.660 8.265 -36.330 1.00 35.25 301 LYS A O 1
ATOM 2477 N N . THR A 1 302 ? 35.897 9.528 -34.934 1.00 38.41 302 THR A N 1
ATOM 2478 C CA . THR A 1 302 ? 34.918 10.481 -34.388 1.00 38.41 302 THR A CA 1
ATOM 2479 C C . THR A 1 302 ? 34.170 11.329 -35.426 1.00 38.41 302 THR A C 1
ATOM 2481 O O . THR A 1 302 ? 34.794 12.079 -36.180 1.00 38.41 302 THR A O 1
ATOM 2484 N N . ARG A 1 303 ? 32.833 11.339 -35.339 1.00 32.28 303 ARG A N 1
ATOM 2485 C CA . ARG A 1 303 ? 31.968 12.480 -35.693 1.00 32.28 303 ARG A CA 1
ATOM 2486 C C . ARG A 1 303 ? 30.759 12.504 -34.747 1.00 32.28 303 ARG A C 1
ATOM 2488 O O . ARG A 1 303 ? 30.186 11.466 -34.449 1.00 32.28 303 ARG A O 1
ATOM 2495 N N . THR A 1 304 ? 30.430 13.677 -34.220 1.00 37.03 304 THR A N 1
ATOM 2496 C CA . THR A 1 304 ? 29.408 13.912 -33.188 1.00 37.03 304 THR A CA 1
ATOM 2497 C C . THR A 1 304 ? 28.003 13.986 -33.788 1.00 37.03 304 THR A C 1
ATOM 2499 O O . THR A 1 304 ? 27.694 14.955 -34.475 1.00 37.03 304 THR A O 1
ATOM 2502 N N . GLN A 1 305 ? 27.154 12.995 -33.492 1.00 33.34 305 GLN A N 1
ATOM 2503 C CA . GLN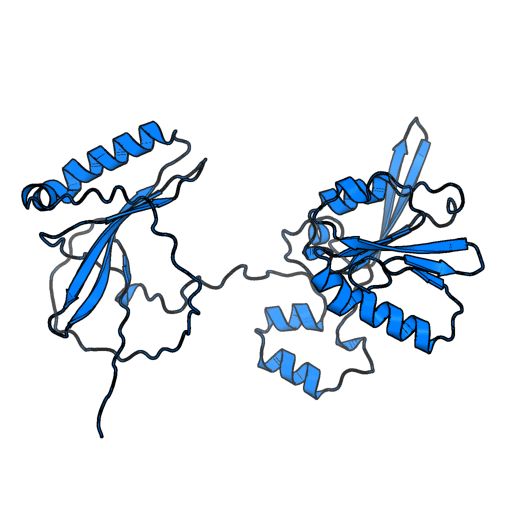 A 1 305 ? 25.690 12.990 -33.669 1.00 33.34 305 GLN A CA 1
ATOM 2504 C C . GLN A 1 305 ? 25.036 12.037 -32.627 1.00 33.34 305 GLN A C 1
ATOM 2506 O O . GLN A 1 305 ? 25.775 11.318 -31.947 1.00 33.34 305 GLN A O 1
ATOM 2511 N N . PRO A 1 306 ? 23.707 12.108 -32.376 1.00 30.12 306 PRO A N 1
ATOM 2512 C CA . PRO A 1 306 ? 23.092 11.550 -31.164 1.00 30.12 306 PRO A CA 1
ATOM 2513 C C . PRO A 1 306 ? 23.064 10.013 -31.157 1.00 30.12 306 PRO A C 1
ATOM 2515 O O . PRO A 1 306 ? 22.800 9.383 -32.176 1.00 30.12 306 PRO A O 1
ATOM 2518 N N . ARG A 1 307 ? 23.346 9.434 -29.982 1.00 35.78 307 ARG A N 1
ATOM 2519 C CA . ARG A 1 307 ? 23.702 8.019 -29.763 1.00 35.78 307 ARG A CA 1
ATOM 2520 C C . ARG A 1 307 ? 22.486 7.155 -29.407 1.00 35.78 307 ARG A C 1
ATOM 2522 O O . ARG A 1 307 ? 21.649 7.600 -28.626 1.00 35.78 307 ARG A O 1
ATOM 2529 N N . VAL A 1 308 ? 22.434 5.913 -29.902 1.00 36.00 308 VAL A N 1
ATOM 2530 C CA . VAL A 1 308 ? 21.342 4.942 -29.653 1.00 36.00 308 VAL A CA 1
ATOM 2531 C C . VAL A 1 308 ? 21.898 3.603 -29.124 1.00 36.00 308 VAL A C 1
ATOM 2533 O O . VAL A 1 308 ? 23.068 3.273 -29.310 1.00 36.00 308 VAL A O 1
ATOM 2536 N N . ALA A 1 309 ? 21.078 2.849 -28.384 1.00 35.78 309 ALA A N 1
ATOM 2537 C CA . ALA A 1 309 ? 21.474 1.653 -27.637 1.00 35.78 309 ALA A CA 1
ATOM 2538 C C . ALA A 1 309 ? 21.303 0.308 -28.394 1.00 35.78 309 ALA A C 1
ATOM 2540 O O . ALA A 1 309 ? 20.363 0.098 -29.154 1.00 35.78 309 ALA A O 1
ATOM 2541 N N . LEU A 1 310 ? 22.187 -0.649 -28.113 1.00 32.50 310 LEU A N 1
ATOM 2542 C CA . LEU A 1 310 ? 22.302 -2.012 -28.633 1.00 32.50 310 LEU A CA 1
ATOM 2543 C C . LEU A 1 310 ? 22.213 -3.020 -27.469 1.00 32.50 310 LEU A C 1
ATOM 2545 O O . LEU A 1 310 ? 22.972 -2.910 -26.511 1.00 32.50 310 LEU A O 1
ATOM 2549 N N . VAL A 1 311 ? 21.340 -4.032 -27.539 1.00 32.50 311 VAL A N 1
ATOM 2550 C CA . VAL A 1 311 ? 21.217 -5.061 -26.483 1.00 32.50 311 VAL A CA 1
ATOM 2551 C C . VAL A 1 311 ? 21.462 -6.454 -27.069 1.00 32.50 311 VAL A C 1
ATOM 2553 O O . VAL A 1 311 ? 20.745 -6.920 -27.951 1.00 32.50 311 VAL A O 1
ATOM 2556 N N . CYS A 1 312 ? 22.480 -7.153 -26.564 1.00 30.67 312 CYS A N 1
ATOM 2557 C CA . CYS A 1 312 ? 22.826 -8.517 -26.972 1.00 30.67 312 CYS A CA 1
ATOM 2558 C C . CYS A 1 312 ? 22.328 -9.538 -25.942 1.00 30.67 312 CYS A C 1
ATOM 2560 O O . CYS A 1 312 ? 22.578 -9.379 -24.750 1.00 30.67 312 CYS A O 1
ATOM 2562 N N . THR A 1 313 ? 21.714 -10.635 -26.393 1.00 29.66 313 THR A N 1
ATOM 2563 C CA . THR A 1 313 ? 21.485 -11.826 -25.558 1.00 29.66 313 THR A CA 1
ATOM 2564 C C . THR A 1 313 ? 22.062 -13.057 -26.256 1.00 29.66 313 THR A C 1
ATOM 2566 O O . THR A 1 313 ? 21.909 -13.231 -27.464 1.00 29.66 313 THR A O 1
ATOM 2569 N N . SER A 1 314 ? 22.782 -13.901 -25.514 1.00 38.72 314 SER A N 1
ATOM 2570 C CA . SER A 1 314 ? 23.374 -15.143 -26.020 1.00 38.72 314 SER A CA 1
ATOM 2571 C C . SER A 1 314 ? 22.876 -16.345 -25.221 1.00 38.72 314 SER A C 1
ATOM 2573 O O . SER A 1 314 ? 22.580 -16.241 -24.035 1.00 38.72 314 SER A O 1
ATOM 2575 N N . ASN A 1 315 ? 22.771 -17.488 -25.899 1.00 29.59 315 ASN A N 1
ATOM 2576 C CA . ASN A 1 315 ? 22.413 -18.771 -25.309 1.00 29.59 315 ASN A CA 1
ATOM 2577 C C . ASN A 1 315 ? 23.273 -19.847 -25.986 1.00 29.59 315 ASN A C 1
ATOM 2579 O O . ASN A 1 315 ? 23.225 -19.983 -27.211 1.00 29.59 315 ASN A O 1
ATOM 2583 N N . THR A 1 316 ? 24.062 -20.599 -25.220 1.00 35.12 316 THR A N 1
ATOM 2584 C CA . THR A 1 316 ? 24.840 -21.744 -25.713 1.00 35.12 316 THR A CA 1
ATOM 2585 C C . THR A 1 316 ? 24.315 -23.032 -25.084 1.00 35.12 316 THR A C 1
ATOM 2587 O O . THR A 1 316 ? 24.379 -23.230 -23.875 1.00 35.12 316 THR A O 1
ATOM 2590 N N . ARG A 1 317 ? 23.803 -23.940 -25.924 1.00 29.77 317 ARG A N 1
ATOM 2591 C CA . ARG A 1 317 ? 23.631 -25.355 -25.575 1.00 29.77 317 ARG A CA 1
ATOM 2592 C C . ARG A 1 317 ? 24.958 -26.063 -25.831 1.00 29.77 317 ARG A C 1
ATOM 2594 O O . ARG A 1 317 ? 25.359 -26.187 -26.985 1.00 29.77 317 ARG A O 1
ATOM 2601 N N . ASN A 1 318 ? 25.599 -26.553 -24.775 1.00 32.22 318 ASN A N 1
ATOM 2602 C CA . ASN A 1 318 ? 26.564 -27.639 -24.897 1.00 32.22 318 ASN A CA 1
ATOM 2603 C C . ASN A 1 318 ? 25.783 -28.954 -24.902 1.00 32.22 318 ASN A C 1
ATOM 2605 O O . ASN A 1 318 ? 25.211 -29.343 -23.889 1.00 32.22 318 ASN A O 1
ATOM 2609 N N . SER A 1 319 ? 25.760 -29.629 -26.046 1.00 34.47 319 SER A N 1
ATOM 2610 C CA . SER A 1 319 ? 25.483 -31.059 -26.125 1.00 34.47 319 SER A CA 1
ATOM 2611 C C . SER A 1 319 ? 26.797 -31.763 -26.440 1.00 34.47 319 SER A C 1
ATOM 2613 O O . SER A 1 319 ? 27.298 -31.658 -27.562 1.00 34.47 319 SER A O 1
ATOM 2615 N N . ARG A 1 320 ? 27.349 -32.469 -25.456 1.00 30.36 320 ARG A N 1
ATOM 2616 C CA . ARG A 1 320 ? 28.227 -33.613 -25.689 1.00 30.36 320 ARG A CA 1
ATOM 2617 C C . ARG A 1 320 ? 27.790 -34.739 -24.758 1.00 30.36 320 ARG A C 1
ATOM 2619 O O . ARG A 1 320 ? 27.659 -34.520 -23.557 1.00 30.36 320 ARG A O 1
ATOM 2626 N N . THR A 1 321 ? 27.476 -35.860 -25.400 1.00 37.03 321 THR A N 1
ATOM 2627 C CA . THR A 1 321 ? 27.633 -37.236 -24.916 1.00 37.03 321 THR A CA 1
ATOM 2628 C C . THR A 1 321 ? 28.975 -37.459 -24.252 1.00 37.03 321 THR A C 1
ATOM 2630 O O . THR A 1 321 ? 29.957 -36.870 -24.771 1.00 37.03 321 THR A O 1
#

Sequence (321 aa):
IILRRSLPKLHDSTERIFLEVLERSGELFTAREMRDGWPHRIIYGNGSEIAFRETKDLGRFLGPEYGWYLIDEAQEEPQDTFRKLNGRLRLPRAAKFLRGMICTNPPPDKHWIAKTWPKPGREVKGIKVRGKEIKLTYRMIRSSTYDNPFLSSEYIAGILEGNTEAEARRILDGHYGFQQEGDPVYPMFNLLKHVGDPETRIMTTYRVWDFGFRRPACTWHQMFRCKQRTLHWVALRELLGENQEAHDFAKSVIEQTKIGFLDVLKAGRNLFWMGEMPRVPSARIAVLGRLSACPDPRRAKTRTQPRVALVCTSNTRNSRT

pLDDT: mean 81.17, std 22.6, range [24.06, 97.75]

Radius of gyration: 29.19 Å; chains: 1; bounding box: 64×65×76 Å